Protein AF-A0A1Q6Y540-F1 (afdb_monomer)

Structure (mmCIF, N/CA/C/O backbone):
data_AF-A0A1Q6Y540-F1
#
_entry.id   AF-A0A1Q6Y540-F1
#
loop_
_atom_site.group_PDB
_atom_site.id
_atom_site.type_symbol
_atom_site.label_atom_id
_atom_site.label_alt_id
_atom_site.label_comp_id
_atom_site.label_asym_id
_atom_site.label_entity_id
_atom_site.label_seq_id
_atom_site.pdbx_PDB_ins_code
_atom_site.Cartn_x
_atom_site.Cartn_y
_atom_site.Cartn_z
_atom_site.occupancy
_atom_site.B_iso_or_equiv
_atom_site.auth_seq_id
_atom_site.auth_comp_id
_atom_site.auth_asym_id
_atom_site.auth_atom_id
_atom_site.pdbx_PDB_model_num
ATOM 1 N N . ILE A 1 1 ? 5.753 -4.913 2.833 1.00 78.25 1 ILE A N 1
ATOM 2 C CA . ILE A 1 1 ? 6.523 -3.834 2.166 1.00 78.25 1 ILE A CA 1
ATOM 3 C C . ILE A 1 1 ? 7.780 -3.616 3.001 1.00 78.25 1 ILE A C 1
ATOM 5 O O . ILE A 1 1 ? 7.656 -3.623 4.219 1.00 78.25 1 ILE A O 1
ATOM 9 N N . HIS A 1 2 ? 8.971 -3.567 2.398 1.00 82.38 2 HIS A N 1
ATOM 10 C CA . HIS A 1 2 ? 10.189 -3.214 3.145 1.00 82.38 2 HIS A CA 1
ATOM 11 C C . HIS A 1 2 ? 10.206 -1.699 3.393 1.00 82.38 2 HIS A C 1
ATOM 13 O O . HIS A 1 2 ? 9.461 -0.976 2.735 1.00 82.38 2 HIS A O 1
ATOM 19 N N . TYR A 1 3 ? 11.020 -1.208 4.329 1.00 87.25 3 TYR A N 1
ATOM 20 C CA . TYR A 1 3 ? 11.033 0.224 4.638 1.00 87.25 3 TYR A CA 1
ATOM 21 C C . TYR A 1 3 ? 11.360 1.061 3.378 1.00 87.25 3 TYR A C 1
ATOM 23 O O . TYR A 1 3 ? 12.422 0.861 2.783 1.00 87.25 3 TYR A O 1
ATOM 31 N N . PRO A 1 4 ? 10.471 1.974 2.944 1.00 90.62 4 PRO A N 1
ATOM 32 C CA . PRO A 1 4 ? 10.517 2.542 1.604 1.00 90.62 4 PRO A CA 1
ATOM 33 C C . PRO A 1 4 ? 11.424 3.772 1.534 1.00 90.62 4 PRO A C 1
ATOM 35 O O . PRO A 1 4 ? 11.014 4.900 1.822 1.00 90.62 4 PRO A O 1
ATOM 38 N N . THR A 1 5 ? 12.670 3.559 1.114 1.00 93.69 5 THR A N 1
ATOM 39 C CA . THR A 1 5 ? 13.594 4.643 0.762 1.00 93.69 5 THR A CA 1
ATOM 40 C C . THR A 1 5 ? 13.461 5.007 -0.714 1.00 93.69 5 THR A C 1
ATOM 42 O O . THR A 1 5 ? 13.197 4.153 -1.561 1.00 93.69 5 THR A O 1
ATOM 45 N N . ASP A 1 6 ? 13.684 6.279 -1.049 1.00 95.00 6 ASP A N 1
ATOM 46 C CA . ASP A 1 6 ? 13.641 6.743 -2.439 1.00 95.00 6 ASP A CA 1
ATOM 47 C C . ASP A 1 6 ? 14.677 6.005 -3.314 1.00 95.00 6 ASP A C 1
ATOM 49 O O . ASP A 1 6 ? 14.364 5.570 -4.422 1.00 95.00 6 ASP A O 1
ATOM 53 N N . SER A 1 7 ? 15.890 5.766 -2.798 1.00 96.94 7 SER A N 1
ATOM 54 C CA . SER A 1 7 ? 16.905 4.957 -3.486 1.00 96.94 7 SER A CA 1
ATOM 55 C C . SER A 1 7 ? 16.478 3.496 -3.678 1.00 96.94 7 SER A C 1
ATOM 57 O O . SER A 1 7 ? 16.680 2.947 -4.764 1.00 96.94 7 SER A O 1
ATOM 59 N N . GLY A 1 8 ? 15.843 2.881 -2.675 1.00 97.12 8 GLY A N 1
ATOM 60 C CA . GLY A 1 8 ? 15.299 1.524 -2.758 1.00 97.12 8 GLY A CA 1
ATOM 61 C C . GLY A 1 8 ? 14.220 1.402 -3.833 1.00 97.12 8 GLY A C 1
ATOM 62 O O . GLY A 1 8 ? 14.320 0.547 -4.711 1.00 97.12 8 GLY A O 1
ATOM 63 N N . LEU A 1 9 ? 13.255 2.326 -3.850 1.00 97.50 9 LEU A N 1
ATOM 64 C CA . LEU A 1 9 ? 12.184 2.363 -4.852 1.00 97.50 9 LEU A CA 1
ATOM 65 C C . LEU A 1 9 ? 12.719 2.571 -6.280 1.00 97.50 9 LEU A C 1
ATOM 67 O O . LEU A 1 9 ? 12.235 1.935 -7.219 1.00 97.50 9 LEU A O 1
ATOM 71 N N . LEU A 1 10 ? 13.738 3.422 -6.463 1.00 98.31 10 LEU A N 1
ATOM 72 C CA . LEU A 1 10 ? 14.420 3.592 -7.754 1.00 98.31 10 LEU A CA 1
ATOM 73 C C . LEU A 1 10 ? 15.124 2.300 -8.196 1.00 98.31 10 LEU A C 1
ATOM 75 O O . LEU A 1 10 ? 15.059 1.937 -9.374 1.00 98.31 10 LEU A O 1
ATOM 79 N N . GLY A 1 11 ? 15.781 1.609 -7.261 1.00 98.06 11 GLY A N 1
ATOM 80 C CA . GLY A 1 11 ? 16.436 0.324 -7.499 1.00 98.06 11 GLY A CA 1
ATOM 81 C C . GLY A 1 11 ? 15.450 -0.773 -7.897 1.00 98.06 11 GLY A C 1
ATOM 82 O O . GLY A 1 11 ? 15.661 -1.462 -8.897 1.00 98.06 11 GLY A O 1
ATOM 83 N N . ASP A 1 12 ? 14.343 -0.891 -7.169 1.00 97.81 12 ASP A N 1
ATOM 84 C CA . ASP A 1 12 ? 13.265 -1.834 -7.460 1.00 97.81 12 ASP A CA 1
ATOM 85 C C . ASP A 1 12 ? 12.622 -1.556 -8.818 1.00 97.81 12 ASP A C 1
ATOM 87 O O . ASP A 1 12 ? 12.434 -2.475 -9.620 1.00 97.81 12 ASP A O 1
ATOM 91 N N . GLY A 1 13 ? 12.355 -0.282 -9.114 1.00 97.94 13 GLY A N 1
ATOM 92 C CA . GLY A 1 13 ? 11.790 0.150 -10.387 1.00 97.94 13 GLY A CA 1
ATOM 93 C C . GLY A 1 13 ? 12.671 -0.243 -11.562 1.00 97.94 13 GLY A C 1
ATOM 94 O O . GLY A 1 13 ? 12.207 -0.848 -12.529 1.00 97.94 13 GLY A O 1
ATOM 95 N N . ALA A 1 14 ? 13.970 0.034 -11.457 1.00 98.44 14 ALA A N 1
ATOM 96 C CA . ALA A 1 14 ? 14.922 -0.360 -12.482 1.00 98.44 14 ALA A CA 1
ATOM 97 C C . ALA A 1 14 ? 15.060 -1.883 -12.617 1.00 98.44 14 ALA A C 1
ATOM 99 O O . ALA A 1 14 ? 15.184 -2.378 -13.742 1.00 98.44 14 ALA A O 1
ATOM 100 N N . ARG A 1 15 ? 15.006 -2.627 -11.502 1.00 98.44 15 ARG A N 1
ATOM 101 C CA . ARG A 1 15 ? 15.074 -4.095 -11.500 1.00 98.44 15 ARG A CA 1
ATOM 102 C C . ARG A 1 15 ? 13.913 -4.697 -12.276 1.00 98.44 15 ARG A C 1
ATOM 104 O O . ARG A 1 15 ? 14.145 -5.536 -13.143 1.00 98.44 15 ARG A O 1
ATOM 111 N N . VAL A 1 16 ? 12.688 -4.255 -11.992 1.00 98.19 16 VAL A N 1
ATOM 112 C CA . VAL A 1 16 ? 11.479 -4.765 -12.655 1.00 98.19 16 VAL A CA 1
ATOM 113 C C . VAL A 1 16 ? 11.510 -4.443 -14.143 1.00 98.19 16 VAL A C 1
ATOM 115 O O . VAL A 1 16 ? 11.401 -5.362 -14.948 1.00 98.19 16 VAL A O 1
ATOM 118 N N . LEU A 1 17 ? 11.766 -3.184 -14.518 1.00 98.62 17 LEU A N 1
ATOM 119 C CA . LEU A 1 17 ? 11.854 -2.792 -15.929 1.00 98.62 17 LEU A CA 1
ATOM 120 C C . LEU A 1 17 ? 12.931 -3.592 -16.677 1.00 98.62 17 LEU A C 1
ATOM 122 O O . LEU A 1 17 ? 12.684 -4.087 -17.774 1.00 98.62 17 LEU A O 1
ATOM 126 N N . THR A 1 18 ? 14.114 -3.767 -16.079 1.00 98.50 18 THR A N 1
ATOM 127 C CA . THR A 1 18 ? 15.201 -4.546 -16.693 1.00 98.50 18 THR A CA 1
ATOM 128 C C . THR A 1 18 ? 14.818 -6.015 -16.847 1.00 98.50 18 THR A C 1
ATOM 130 O O . THR A 1 18 ? 15.078 -6.593 -17.898 1.00 98.50 18 THR A O 1
ATOM 133 N N . ARG A 1 19 ? 14.183 -6.627 -15.837 1.00 98.38 19 ARG A N 1
ATOM 134 C CA . ARG A 1 19 ? 13.739 -8.027 -15.902 1.00 98.38 19 ARG A CA 1
ATOM 135 C C . ARG A 1 19 ? 12.682 -8.232 -16.984 1.00 98.38 19 ARG A C 1
ATOM 137 O O . ARG A 1 19 ? 12.785 -9.188 -17.741 1.00 98.38 19 ARG A O 1
ATOM 144 N N . THR A 1 20 ? 11.706 -7.333 -17.087 1.00 98.31 20 THR A N 1
ATOM 145 C CA . THR A 1 20 ? 10.679 -7.392 -18.135 1.00 98.31 20 THR A CA 1
ATOM 146 C C . THR A 1 20 ? 11.308 -7.251 -19.522 1.00 98.31 20 THR A C 1
ATOM 148 O O . THR A 1 20 ? 11.022 -8.054 -20.402 1.00 98.31 20 THR A O 1
ATOM 151 N N . MET A 1 21 ? 12.246 -6.314 -19.713 1.00 98.12 21 MET A N 1
ATOM 152 C CA . MET A 1 21 ? 12.968 -6.183 -20.987 1.00 98.12 21 MET A CA 1
ATOM 153 C C . MET A 1 21 ? 13.848 -7.398 -21.324 1.00 98.12 21 MET A C 1
ATOM 155 O O . MET A 1 21 ? 13.988 -7.719 -22.503 1.00 98.12 21 MET A O 1
ATOM 159 N N . LYS A 1 22 ? 14.431 -8.087 -20.329 1.00 97.88 22 LYS A N 1
ATOM 160 C CA . LYS A 1 22 ? 15.157 -9.354 -20.551 1.00 97.88 22 LYS A CA 1
ATOM 161 C C . LYS A 1 22 ? 14.237 -10.421 -21.135 1.00 97.88 22 LYS A C 1
ATOM 163 O O . LYS A 1 22 ? 14.526 -10.904 -22.220 1.00 97.88 22 LYS A O 1
ATOM 168 N N . LYS A 1 23 ? 13.088 -10.658 -20.494 1.00 97.44 23 LYS A N 1
ATOM 169 C CA . LYS A 1 23 ? 12.071 -11.602 -20.983 1.00 97.44 23 LYS A CA 1
ATOM 170 C C . LYS A 1 23 ? 11.592 -11.261 -22.395 1.00 97.44 23 LYS A C 1
ATOM 172 O O . LYS A 1 23 ? 11.480 -12.130 -23.244 1.00 97.44 23 LYS A O 1
ATOM 177 N N . ILE A 1 24 ? 11.372 -9.974 -22.679 1.00 96.62 24 ILE A N 1
ATOM 178 C CA . ILE A 1 24 ? 11.026 -9.518 -24.035 1.00 96.62 24 ILE A CA 1
ATOM 179 C C . ILE A 1 24 ? 12.145 -9.858 -25.032 1.00 96.62 24 ILE A C 1
ATOM 181 O O . ILE A 1 24 ? 11.864 -10.277 -26.149 1.00 96.62 24 ILE A O 1
ATOM 185 N N . THR A 1 25 ? 13.411 -9.664 -24.657 1.00 95.81 25 THR A N 1
ATOM 186 C CA . THR A 1 25 ? 14.557 -9.970 -25.532 1.00 95.81 25 THR A CA 1
ATOM 187 C C . THR A 1 25 ? 14.689 -11.475 -25.775 1.00 95.81 25 THR A C 1
ATOM 189 O O . THR A 1 25 ? 14.991 -11.873 -26.890 1.00 95.81 25 THR A O 1
ATOM 192 N N . GLU A 1 26 ? 14.432 -12.302 -24.761 1.00 94.94 26 GLU A N 1
ATOM 193 C CA . GLU A 1 26 ? 14.413 -13.767 -24.884 1.00 94.94 26 GLU A CA 1
ATOM 194 C C . GLU A 1 26 ? 13.332 -14.228 -25.876 1.00 94.94 26 GLU A C 1
ATOM 196 O O . GLU A 1 26 ? 13.611 -15.056 -26.733 1.00 94.94 26 GLU A O 1
ATOM 201 N N . LEU A 1 27 ? 12.140 -13.621 -25.836 1.00 93.75 27 LEU A N 1
ATOM 202 C CA . LEU A 1 27 ? 11.025 -13.968 -26.729 1.00 93.75 27 LEU A CA 1
ATOM 203 C C . LEU A 1 27 ? 11.163 -13.423 -28.159 1.00 93.75 27 LEU A C 1
ATOM 205 O O . LEU A 1 27 ? 10.695 -14.041 -29.107 1.00 93.75 27 LEU A O 1
ATOM 209 N N . THR A 1 28 ? 11.751 -12.236 -28.325 1.00 93.81 28 THR A N 1
ATOM 210 C CA . THR A 1 28 ? 11.770 -11.511 -29.617 1.00 93.81 28 THR A CA 1
ATOM 211 C C . THR A 1 28 ? 13.133 -11.530 -30.307 1.00 93.81 28 THR A C 1
ATOM 213 O O . THR A 1 28 ? 13.307 -10.951 -31.380 1.00 93.81 28 THR A O 1
ATOM 216 N N . GLY A 1 29 ? 14.129 -12.168 -29.690 1.00 89.38 29 GLY A N 1
ATOM 217 C CA . GLY A 1 29 ? 15.508 -12.161 -30.157 1.00 89.38 29 GLY A CA 1
ATOM 218 C C . GLY A 1 29 ? 16.148 -10.766 -30.126 1.00 89.38 29 GLY A C 1
ATOM 219 O O . GLY A 1 29 ? 15.807 -9.888 -29.327 1.00 89.38 29 GLY A O 1
ATOM 220 N N . ARG A 1 30 ? 17.129 -10.550 -31.010 1.00 86.06 30 ARG A N 1
ATOM 221 C CA . ARG A 1 30 ? 17.936 -9.315 -31.064 1.00 86.06 30 ARG A CA 1
ATOM 222 C C . ARG A 1 30 ? 17.296 -8.177 -31.878 1.00 86.06 30 ARG A C 1
ATOM 224 O O . ARG A 1 30 ? 17.978 -7.197 -32.155 1.00 86.06 30 ARG A O 1
ATOM 231 N N . ALA A 1 31 ? 16.013 -8.272 -32.232 1.00 87.62 31 ALA A N 1
ATOM 232 C CA . ALA A 1 31 ? 15.320 -7.256 -33.026 1.00 87.62 31 ALA A CA 1
ATOM 233 C C . ALA A 1 31 ? 15.191 -5.909 -32.284 1.00 87.62 31 ALA A C 1
ATOM 235 O O . ALA A 1 31 ? 14.876 -5.877 -31.090 1.00 87.62 31 ALA A O 1
ATOM 236 N N . GLY A 1 32 ? 15.389 -4.790 -32.987 1.00 92.12 32 GLY A N 1
ATOM 237 C CA . GLY A 1 32 ? 15.237 -3.435 -32.441 1.00 92.12 32 GLY A CA 1
ATOM 238 C C . GLY A 1 32 ? 16.289 -3.048 -31.392 1.00 92.12 32 GLY A C 1
ATOM 239 O O . GLY A 1 32 ? 17.455 -3.435 -31.465 1.00 92.12 32 GLY A O 1
ATOM 240 N N . THR A 1 33 ? 15.891 -2.260 -30.389 1.00 94.00 33 THR A N 1
ATOM 241 C CA . THR A 1 33 ? 16.798 -1.763 -29.347 1.00 94.00 33 THR A CA 1
ATOM 242 C C . THR A 1 33 ? 17.447 -2.921 -28.576 1.00 94.00 33 THR A C 1
ATOM 244 O O . THR A 1 33 ? 16.773 -3.701 -27.895 1.00 94.00 33 THR A O 1
ATOM 247 N N . LYS A 1 34 ? 18.788 -2.964 -28.564 1.00 94.94 34 LYS A N 1
ATOM 248 C CA . LYS A 1 34 ? 19.566 -3.877 -27.710 1.00 94.94 34 LYS A CA 1
ATOM 249 C C . LYS A 1 34 ? 19.402 -3.522 -26.230 1.00 94.94 34 LYS A C 1
ATOM 251 O O . LYS A 1 34 ? 19.547 -2.360 -25.832 1.00 94.94 34 LYS A O 1
ATOM 256 N N . LEU A 1 35 ? 19.145 -4.525 -25.389 1.00 96.00 35 LEU A N 1
ATOM 257 C CA . LEU A 1 35 ? 19.085 -4.350 -23.938 1.00 96.00 35 LEU A CA 1
ATOM 258 C C . LEU A 1 35 ? 20.467 -3.980 -23.380 1.00 96.00 35 LEU A C 1
ATOM 260 O O . LEU A 1 35 ? 21.453 -4.678 -23.603 1.00 96.00 35 LEU A O 1
ATOM 264 N N . ARG A 1 36 ? 20.530 -2.910 -22.580 1.00 96.56 36 ARG A N 1
ATOM 265 C CA . ARG A 1 36 ? 21.735 -2.512 -21.845 1.00 96.56 36 ARG A CA 1
ATOM 266 C C . ARG A 1 36 ? 21.439 -2.589 -20.358 1.00 96.56 36 ARG A C 1
ATOM 268 O O . ARG A 1 36 ? 20.832 -1.686 -19.789 1.00 96.56 36 ARG A O 1
ATOM 275 N N . ASN A 1 37 ? 21.888 -3.668 -19.728 1.00 96.69 37 ASN A N 1
ATOM 276 C CA . ASN A 1 37 ? 21.676 -3.889 -18.304 1.00 96.69 37 ASN A CA 1
ATOM 277 C C . ASN A 1 37 ? 22.513 -2.905 -17.466 1.00 96.69 37 ASN A C 1
ATOM 279 O O . ASN A 1 37 ? 23.736 -2.864 -17.574 1.00 96.69 37 ASN A O 1
ATOM 283 N N . ARG A 1 38 ? 21.848 -2.107 -16.622 1.00 97.75 38 ARG A N 1
ATOM 284 C CA . ARG A 1 38 ? 22.479 -1.109 -15.736 1.00 97.75 38 ARG A CA 1
ATOM 285 C C . ARG A 1 38 ? 22.367 -1.468 -14.253 1.00 97.75 38 ARG A C 1
ATOM 287 O O . ARG A 1 38 ? 22.692 -0.642 -13.402 1.00 97.75 38 ARG A O 1
ATOM 294 N N . MET A 1 39 ? 21.923 -2.684 -13.929 1.00 98.12 39 MET A N 1
ATOM 295 C CA . MET A 1 39 ? 21.635 -3.086 -12.550 1.00 98.12 39 MET A CA 1
ATOM 296 C C . MET A 1 39 ? 22.867 -3.104 -11.651 1.00 98.12 39 MET A C 1
ATOM 298 O O . MET A 1 39 ? 22.737 -2.757 -10.483 1.00 98.12 39 MET A O 1
ATOM 302 N N . ARG A 1 40 ? 24.059 -3.413 -12.182 1.00 97.69 40 ARG A N 1
ATOM 303 C CA . ARG A 1 40 ? 25.314 -3.326 -11.415 1.00 97.69 40 ARG A CA 1
ATOM 304 C C . ARG A 1 40 ? 25.558 -1.898 -10.917 1.00 97.69 40 ARG A C 1
ATOM 306 O O . ARG A 1 40 ? 25.740 -1.681 -9.725 1.00 97.69 40 ARG A O 1
ATOM 313 N N . THR A 1 41 ? 25.481 -0.914 -11.816 1.00 97.88 41 THR A N 1
ATOM 314 C CA . THR A 1 41 ? 25.635 0.507 -11.468 1.00 97.88 41 THR A CA 1
ATOM 315 C C . THR A 1 41 ? 24.546 0.970 -10.506 1.00 97.88 41 THR A C 1
ATOM 317 O O . THR A 1 41 ? 24.842 1.659 -9.536 1.00 97.88 41 THR A O 1
ATOM 320 N N . ILE A 1 42 ? 23.290 0.587 -10.747 1.00 98.19 42 ILE A N 1
ATOM 321 C CA . ILE A 1 42 ? 22.166 0.967 -9.883 1.00 98.19 42 ILE A CA 1
ATOM 322 C C . ILE A 1 42 ? 22.335 0.381 -8.482 1.00 98.19 42 ILE A C 1
ATOM 324 O O . ILE A 1 42 ? 22.241 1.126 -7.513 1.00 98.19 42 ILE A O 1
ATOM 328 N N . GLY A 1 43 ? 22.649 -0.911 -8.370 1.00 97.50 43 GLY A N 1
ATOM 329 C CA . GLY A 1 43 ? 22.900 -1.576 -7.093 1.00 97.50 43 GLY A CA 1
ATOM 330 C C . GLY A 1 43 ? 24.025 -0.902 -6.311 1.00 97.50 43 GLY A C 1
ATOM 331 O O . GLY A 1 43 ? 23.842 -0.589 -5.138 1.00 97.50 43 GLY A O 1
ATOM 332 N N . HIS A 1 44 ? 25.136 -0.576 -6.981 1.00 97.75 44 HIS A N 1
ATOM 333 C CA . HIS A 1 44 ? 26.229 0.180 -6.369 1.00 97.75 44 HIS A CA 1
ATOM 334 C C . HIS A 1 44 ? 25.756 1.530 -5.813 1.00 97.75 44 HIS A C 1
ATOM 336 O O . HIS A 1 44 ? 26.019 1.836 -4.655 1.00 97.75 44 HIS A O 1
ATOM 342 N N . ARG A 1 45 ? 25.021 2.333 -6.599 1.00 97.69 45 ARG A N 1
ATOM 343 C CA . ARG A 1 45 ? 24.531 3.649 -6.142 1.00 97.69 45 ARG A CA 1
ATOM 344 C C . ARG A 1 45 ? 23.511 3.543 -5.009 1.00 97.69 45 ARG A C 1
ATOM 346 O O . ARG A 1 45 ? 23.532 4.368 -4.106 1.00 97.69 45 ARG A O 1
ATOM 353 N N . VAL A 1 46 ? 22.636 2.536 -5.025 1.00 97.38 46 VAL A N 1
ATOM 354 C CA . VAL A 1 46 ? 21.686 2.296 -3.927 1.00 97.38 46 VAL A CA 1
ATOM 355 C C . VAL A 1 46 ? 22.429 1.956 -2.633 1.00 97.38 46 VAL A C 1
ATOM 357 O O . VAL A 1 46 ? 22.110 2.522 -1.589 1.00 97.38 46 VAL A O 1
ATOM 360 N N . MET A 1 47 ? 23.443 1.087 -2.702 1.00 96.12 47 MET A N 1
ATOM 361 C CA . MET A 1 47 ? 24.269 0.727 -1.544 1.00 96.12 47 MET A CA 1
ATOM 362 C C . MET A 1 47 ? 25.103 1.903 -1.029 1.00 96.12 47 MET A C 1
ATOM 364 O O . MET A 1 47 ? 25.156 2.122 0.177 1.00 96.12 47 MET A O 1
ATOM 368 N N . GLU A 1 48 ? 25.711 2.679 -1.927 1.00 95.50 48 GLU A N 1
ATOM 369 C CA . GLU A 1 48 ? 26.449 3.904 -1.600 1.00 95.50 48 GLU A CA 1
ATOM 370 C C . GLU A 1 48 ? 25.561 4.880 -0.817 1.00 95.50 48 GLU A C 1
ATOM 372 O O . GLU A 1 48 ? 25.902 5.248 0.303 1.00 95.50 48 GLU A O 1
ATOM 377 N N . ILE A 1 49 ? 24.368 5.197 -1.335 1.00 95.94 49 ILE A N 1
ATOM 378 C CA . ILE A 1 49 ? 23.397 6.073 -0.661 1.00 95.94 49 ILE A CA 1
ATOM 379 C C . ILE A 1 49 ? 22.995 5.514 0.709 1.00 95.94 49 ILE A C 1
ATOM 381 O O . ILE A 1 49 ? 22.920 6.266 1.679 1.00 95.94 49 ILE A O 1
ATOM 385 N N . ALA A 1 50 ? 22.748 4.204 0.810 1.00 93.56 50 ALA A N 1
ATOM 386 C CA . ALA A 1 50 ? 22.384 3.573 2.075 1.00 93.56 50 ALA A CA 1
ATOM 387 C C . ALA A 1 50 ? 23.504 3.694 3.122 1.00 93.56 50 ALA A C 1
ATOM 389 O O . ALA A 1 50 ? 23.221 4.019 4.274 1.00 93.56 50 ALA A O 1
ATOM 390 N N . ARG A 1 51 ? 24.769 3.491 2.732 1.00 92.56 51 ARG A N 1
ATOM 391 C CA . ARG A 1 51 ? 25.926 3.670 3.624 1.00 92.56 51 ARG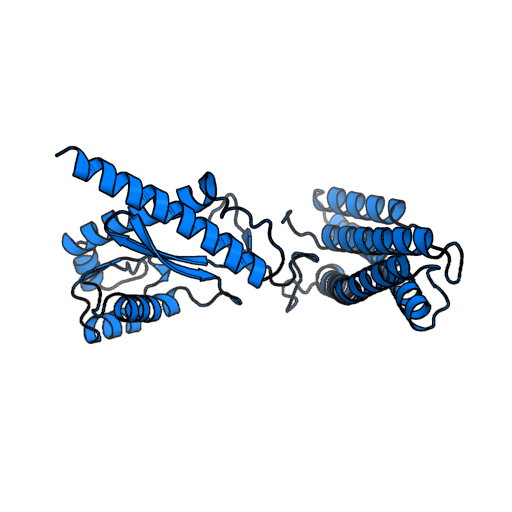 A CA 1
ATOM 392 C C . ARG A 1 51 ? 26.079 5.129 4.042 1.00 92.56 51 ARG A C 1
ATOM 394 O O . ARG A 1 51 ? 26.130 5.402 5.235 1.00 92.56 51 ARG A O 1
ATOM 401 N N . THR A 1 52 ? 26.054 6.058 3.086 1.00 92.19 52 THR A N 1
ATOM 402 C CA . THR A 1 52 ? 26.168 7.498 3.362 1.00 92.19 52 THR A CA 1
ATOM 403 C C . THR A 1 52 ? 25.052 7.996 4.281 1.00 92.19 52 THR A C 1
ATOM 405 O O . THR A 1 52 ? 25.313 8.809 5.156 1.00 92.19 52 THR A O 1
ATOM 408 N N . SER A 1 53 ? 23.828 7.470 4.153 1.00 89.19 53 SER A N 1
ATOM 409 C CA . SER A 1 53 ? 22.701 7.866 5.013 1.00 89.19 53 SER A CA 1
ATOM 410 C C . SER A 1 53 ? 22.865 7.491 6.491 1.00 89.19 53 SER A C 1
ATOM 412 O O . SER A 1 53 ? 22.150 8.028 7.329 1.00 89.19 53 SER A O 1
ATOM 414 N N . ARG A 1 54 ? 23.791 6.576 6.814 1.00 89.31 54 ARG A N 1
ATOM 415 C CA . ARG A 1 54 ? 24.117 6.179 8.194 1.00 89.31 54 ARG A CA 1
ATOM 416 C C . ARG A 1 54 ? 25.274 6.987 8.786 1.00 89.31 54 ARG A C 1
ATOM 418 O O . ARG A 1 54 ? 25.520 6.892 9.984 1.00 89.31 54 ARG A O 1
ATOM 425 N N . SER A 1 55 ? 26.000 7.745 7.966 1.00 87.62 55 SER A N 1
ATOM 426 C CA . SER A 1 55 ? 27.125 8.573 8.404 1.00 87.62 55 SER A CA 1
ATOM 427 C C . SER A 1 55 ? 26.642 9.881 9.042 1.00 87.62 55 SER A C 1
ATOM 429 O O . SER A 1 55 ? 25.551 10.364 8.741 1.00 87.62 55 SER A O 1
ATOM 431 N N . LYS A 1 56 ? 27.476 10.481 9.899 1.00 81.06 56 LYS A N 1
ATOM 432 C CA . LYS A 1 56 ? 27.233 11.792 10.525 1.00 81.06 56 LYS A CA 1
ATOM 433 C C . LYS A 1 56 ? 28.187 12.844 9.948 1.00 81.06 56 LYS A C 1
ATOM 435 O O . LYS A 1 56 ? 29.294 12.506 9.540 1.00 81.06 56 LYS A O 1
ATOM 440 N N . GLY A 1 57 ? 27.755 14.105 9.920 1.00 79.75 57 GLY A N 1
ATOM 441 C CA . GLY A 1 57 ? 28.594 15.254 9.562 1.00 79.75 57 GLY A CA 1
ATOM 442 C C . GLY A 1 57 ? 28.018 16.153 8.457 1.00 79.75 57 GLY A C 1
ATOM 443 O O . GLY A 1 57 ? 27.150 15.726 7.690 1.00 79.75 57 GLY A O 1
ATOM 444 N N . PRO A 1 58 ? 28.517 17.395 8.338 1.00 72.94 58 PRO A N 1
ATOM 445 C CA . PRO A 1 58 ? 27.972 18.405 7.425 1.00 72.94 58 PRO A CA 1
ATOM 446 C C . PRO A 1 58 ? 28.114 18.022 5.940 1.00 72.94 58 PRO A C 1
ATOM 448 O O . PRO A 1 58 ? 27.232 18.308 5.133 1.00 72.94 58 PRO A O 1
ATOM 451 N N . GLN A 1 59 ? 29.164 17.276 5.573 1.00 84.12 59 GLN A N 1
ATOM 452 C CA . GL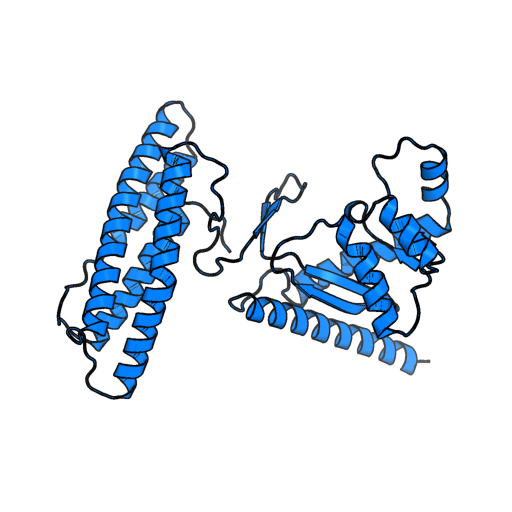N A 1 59 ? 29.402 16.834 4.189 1.00 84.12 59 GLN A CA 1
ATOM 453 C C . GLN A 1 59 ? 28.458 15.711 3.711 1.00 84.12 59 GLN A C 1
ATOM 455 O O . GLN A 1 59 ? 28.392 15.420 2.514 1.00 84.12 59 GLN A O 1
ATOM 460 N N . VAL A 1 60 ? 27.724 15.056 4.620 1.00 89.19 60 VAL A N 1
ATOM 461 C CA . VAL A 1 60 ? 26.854 13.909 4.296 1.00 89.19 60 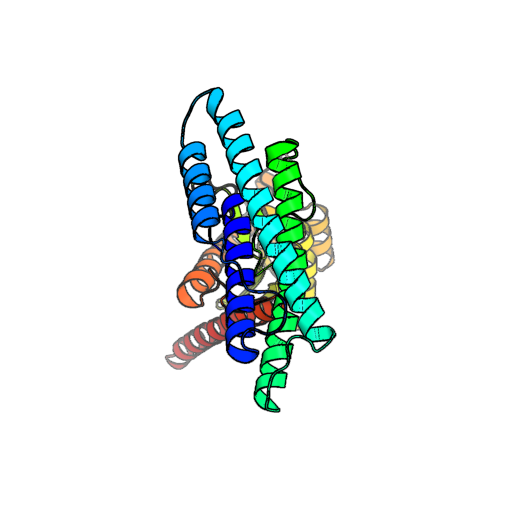VAL A CA 1
ATOM 462 C C . VAL A 1 60 ? 25.734 14.316 3.342 1.00 89.19 60 VAL A C 1
ATOM 464 O O . VAL A 1 60 ? 25.445 13.590 2.390 1.00 89.19 60 VAL A O 1
ATOM 467 N N . GLN A 1 61 ? 25.139 15.491 3.553 1.00 87.00 61 GLN A N 1
ATOM 468 C CA . GLN A 1 61 ? 24.030 15.977 2.731 1.00 87.00 61 GLN A CA 1
ATOM 469 C C . GLN A 1 61 ? 24.439 16.167 1.269 1.00 87.00 61 GLN A C 1
ATOM 471 O O . GLN A 1 61 ? 23.728 15.717 0.367 1.00 87.00 61 GLN A O 1
ATOM 476 N N . GLU A 1 62 ? 25.609 16.755 1.009 1.00 90.94 62 GLU A N 1
ATOM 477 C CA . GLU A 1 62 ? 26.063 16.952 -0.369 1.00 90.94 62 GLU A CA 1
ATOM 478 C C . GLU A 1 62 ? 26.442 15.623 -1.035 1.00 90.94 62 GLU A C 1
ATOM 480 O O . GLU A 1 62 ? 26.046 15.365 -2.174 1.00 90.94 62 GLU A O 1
ATOM 485 N N . ARG A 1 63 ? 27.099 14.707 -0.308 1.00 92.50 63 ARG A N 1
ATOM 486 C CA . ARG A 1 63 ? 27.379 13.350 -0.815 1.00 92.50 63 ARG A CA 1
ATOM 487 C C . ARG A 1 63 ? 26.094 12.589 -1.154 1.00 92.50 63 ARG A C 1
ATOM 489 O O . ARG A 1 63 ? 26.027 11.940 -2.200 1.00 92.50 63 ARG A O 1
ATOM 496 N N . LEU A 1 64 ? 25.045 12.710 -0.333 1.00 93.06 64 LEU A N 1
ATOM 497 C CA . LEU A 1 64 ? 23.727 12.142 -0.632 1.00 93.06 64 LEU A CA 1
ATOM 498 C C . LEU A 1 64 ? 23.141 12.747 -1.909 1.00 93.06 64 LEU A C 1
ATOM 500 O O . LEU A 1 64 ? 22.757 11.996 -2.810 1.00 93.06 64 LEU A O 1
ATOM 504 N N . LYS A 1 65 ? 23.116 14.080 -2.034 1.00 94.25 65 LYS A N 1
ATOM 505 C CA . LYS A 1 65 ? 22.623 14.759 -3.244 1.00 94.25 65 LYS A CA 1
ATOM 506 C C . LYS A 1 65 ? 23.366 14.277 -4.490 1.00 94.25 65 LYS A C 1
ATOM 508 O O . LYS A 1 65 ? 22.729 13.928 -5.486 1.00 94.25 65 LYS A O 1
ATOM 513 N N . GLN A 1 66 ? 24.693 14.166 -4.438 1.00 95.50 66 GLN A N 1
ATOM 514 C CA . GLN A 1 66 ? 25.502 13.628 -5.536 1.00 95.50 66 GLN A CA 1
ATOM 515 C C . GLN A 1 66 ? 25.162 12.165 -5.866 1.00 95.50 66 GLN A C 1
ATOM 517 O O . GLN A 1 66 ? 24.973 11.829 -7.041 1.00 95.50 66 GLN A O 1
ATOM 522 N N . GLY A 1 67 ? 25.027 11.302 -4.855 1.00 96.81 67 GLY A N 1
ATOM 523 C CA . GLY A 1 67 ? 24.607 9.909 -5.028 1.00 96.81 67 GLY A CA 1
ATOM 524 C C . GLY A 1 67 ? 23.244 9.800 -5.719 1.00 96.81 67 GLY A C 1
ATOM 525 O O . GLY A 1 67 ? 23.091 9.066 -6.702 1.00 96.81 67 GLY A O 1
ATOM 526 N N . TYR A 1 68 ? 22.273 10.607 -5.285 1.00 97.56 68 TYR A N 1
ATOM 527 C CA . TYR A 1 68 ? 20.949 10.673 -5.902 1.00 97.56 68 TYR A CA 1
ATOM 528 C C . TYR A 1 68 ? 20.985 11.221 -7.332 1.00 97.56 68 TYR A C 1
ATOM 530 O O . TYR A 1 68 ? 20.322 10.649 -8.197 1.00 97.56 68 TYR A O 1
ATOM 538 N N . ARG A 1 69 ? 21.786 12.252 -7.642 1.00 98.12 69 ARG A N 1
ATOM 539 C CA . ARG A 1 69 ? 21.967 12.739 -9.028 1.00 98.12 69 ARG A CA 1
ATOM 540 C C . ARG A 1 69 ? 22.441 11.605 -9.952 1.00 98.12 69 ARG A C 1
ATOM 542 O O . ARG A 1 69 ? 21.853 11.390 -11.015 1.00 98.12 69 ARG A O 1
ATOM 549 N N . LYS A 1 70 ? 23.444 10.824 -9.528 1.00 98.00 70 LYS A N 1
ATOM 550 C CA . LYS A 1 70 ? 23.982 9.676 -10.291 1.00 98.00 70 LYS A CA 1
ATOM 551 C C . LYS A 1 70 ? 22.948 8.553 -10.457 1.00 98.00 70 LYS A C 1
ATOM 553 O O . LYS A 1 70 ? 22.791 8.010 -11.560 1.00 98.00 70 LYS A O 1
ATOM 558 N N . LEU A 1 71 ? 22.223 8.217 -9.387 1.00 98.50 71 LEU A N 1
ATOM 559 C CA . LEU A 1 71 ? 21.173 7.198 -9.415 1.00 98.50 71 LEU A CA 1
ATOM 560 C C . LEU A 1 71 ? 20.024 7.609 -10.346 1.00 98.50 71 LEU A C 1
ATOM 562 O O . LEU A 1 71 ? 19.690 6.857 -11.258 1.00 98.50 71 LEU A O 1
ATOM 566 N N . LEU A 1 72 ? 19.488 8.824 -10.194 1.00 98.56 72 LEU A N 1
ATOM 567 C CA . LEU A 1 72 ? 18.404 9.357 -11.026 1.00 98.56 72 LEU A CA 1
ATOM 568 C C . LEU A 1 72 ? 18.768 9.345 -12.514 1.00 98.56 72 LEU A C 1
ATOM 570 O O . LEU A 1 72 ? 17.964 8.913 -13.340 1.00 98.56 72 LEU A O 1
ATOM 574 N N . THR A 1 73 ? 19.986 9.761 -12.867 1.00 98.44 73 THR A N 1
ATOM 575 C CA . THR A 1 73 ? 20.478 9.713 -14.253 1.00 98.44 73 THR A CA 1
ATOM 576 C C . THR A 1 73 ? 20.494 8.287 -14.801 1.00 98.44 73 THR A C 1
ATOM 578 O O . THR A 1 73 ? 20.042 8.043 -15.923 1.00 98.44 73 THR A O 1
ATOM 581 N N . THR A 1 74 ? 20.964 7.320 -14.015 1.00 98.31 74 THR A N 1
ATOM 582 C CA . THR A 1 74 ? 21.025 5.917 -14.446 1.00 98.31 74 THR A CA 1
ATOM 583 C C . THR A 1 74 ? 19.627 5.307 -14.576 1.00 98.31 74 THR A C 1
ATOM 585 O O . THR A 1 74 ? 19.338 4.651 -15.579 1.00 98.31 74 THR A O 1
ATOM 588 N N . THR A 1 75 ? 18.725 5.587 -13.632 1.00 98.50 75 THR A N 1
ATOM 589 C CA . THR A 1 75 ? 17.331 5.124 -13.676 1.00 98.50 75 THR A CA 1
ATOM 590 C C . THR A 1 75 ? 16.570 5.730 -14.857 1.00 98.50 75 THR A C 1
ATOM 592 O O . THR A 1 75 ? 15.850 5.010 -15.546 1.00 98.50 75 THR A O 1
ATOM 595 N N . ARG A 1 76 ? 16.786 7.013 -15.192 1.00 98.62 76 ARG A N 1
ATOM 596 C CA . ARG A 1 76 ? 16.217 7.638 -16.407 1.00 98.62 76 ARG A CA 1
ATOM 597 C C . ARG A 1 76 ? 16.643 6.913 -17.684 1.00 98.62 76 ARG A C 1
ATOM 599 O O . ARG A 1 76 ? 15.811 6.696 -18.560 1.00 98.62 76 ARG A O 1
ATOM 606 N N . LYS A 1 77 ? 17.907 6.480 -17.780 1.00 98.56 77 LYS A N 1
ATOM 607 C CA . LYS A 1 77 ? 18.389 5.685 -18.927 1.00 98.56 77 LYS A CA 1
ATOM 608 C C . LYS A 1 77 ? 17.647 4.346 -19.043 1.00 98.56 77 LYS A C 1
ATOM 610 O O . LYS A 1 77 ? 17.324 3.949 -20.160 1.00 98.56 77 LYS A O 1
ATOM 615 N N . VAL A 1 78 ? 17.343 3.682 -17.922 1.00 98.69 78 VAL A N 1
ATOM 616 C CA . VAL A 1 78 ? 16.531 2.446 -17.904 1.00 98.69 78 VAL A CA 1
ATOM 617 C C . VAL A 1 78 ? 15.090 2.726 -18.333 1.00 98.69 78 VAL A C 1
ATOM 619 O O . VAL A 1 78 ? 14.573 2.034 -19.204 1.00 98.69 78 VAL A O 1
ATOM 622 N N . VAL A 1 79 ? 14.461 3.777 -17.796 1.00 98.69 79 VAL A N 1
ATOM 623 C CA . VAL A 1 79 ? 13.099 4.196 -18.181 1.00 98.69 79 VAL A CA 1
ATOM 624 C C . VAL A 1 79 ? 13.011 4.493 -19.679 1.00 98.69 79 VAL A C 1
ATOM 626 O O . VAL A 1 79 ? 12.080 4.043 -20.341 1.00 98.69 79 VAL A O 1
ATOM 629 N N . ASN A 1 80 ? 13.984 5.214 -20.238 1.00 98.56 80 ASN A N 1
ATOM 630 C CA . ASN A 1 80 ? 14.005 5.536 -21.665 1.00 98.56 80 ASN A CA 1
ATOM 631 C C . ASN A 1 80 ? 14.176 4.286 -22.540 1.00 98.56 80 ASN A C 1
AT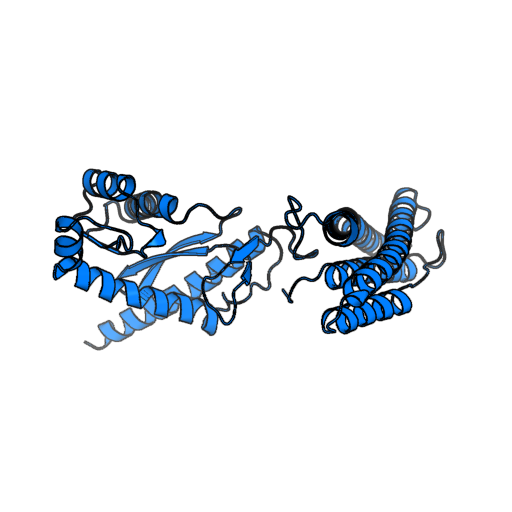OM 633 O O . ASN A 1 80 ? 13.541 4.189 -23.586 1.00 98.56 80 ASN A O 1
ATOM 637 N N . GLN A 1 81 ? 14.977 3.309 -22.106 1.00 98.31 81 GLN A N 1
ATOM 638 C CA . GLN A 1 81 ? 15.088 2.030 -22.808 1.00 98.31 81 GLN A CA 1
ATOM 639 C C . GLN A 1 81 ? 13.776 1.235 -22.749 1.00 98.31 81 GLN A C 1
ATOM 641 O O . GLN A 1 81 ? 13.312 0.769 -23.784 1.00 98.31 81 GLN A O 1
ATOM 646 N N . ALA A 1 82 ? 13.126 1.170 -21.585 1.00 98.38 82 ALA A N 1
ATOM 647 C CA . ALA A 1 82 ? 11.829 0.509 -21.429 1.00 98.38 82 ALA A CA 1
ATOM 648 C C . ALA A 1 82 ? 10.724 1.158 -22.281 1.00 98.38 82 ALA A C 1
ATOM 650 O O . ALA A 1 82 ? 9.911 0.454 -22.877 1.00 98.38 82 ALA A O 1
ATOM 651 N N . LYS A 1 83 ? 10.725 2.492 -22.419 1.00 98.44 83 LYS A N 1
ATOM 652 C CA . LYS A 1 83 ? 9.825 3.199 -23.347 1.00 98.44 83 LYS A CA 1
ATOM 653 C C . LYS A 1 83 ? 10.037 2.777 -24.802 1.00 98.44 83 LYS A C 1
ATOM 655 O O . LYS A 1 83 ? 9.049 2.602 -25.513 1.00 98.44 83 LYS A O 1
ATOM 660 N N . ARG A 1 84 ? 11.294 2.618 -25.238 1.00 98.12 84 ARG A N 1
ATOM 661 C CA . ARG A 1 84 ? 11.615 2.141 -26.593 1.00 98.12 84 ARG A CA 1
ATOM 662 C C . ARG A 1 84 ? 11.142 0.710 -26.807 1.00 98.12 84 ARG A C 1
ATOM 664 O O . ARG A 1 84 ? 10.421 0.483 -27.764 1.00 98.12 84 ARG A O 1
ATOM 671 N N . PHE A 1 85 ? 11.421 -0.197 -25.869 1.00 97.81 85 PHE A N 1
ATOM 672 C CA . PHE A 1 85 ? 10.925 -1.580 -25.922 1.00 97.81 85 PHE A CA 1
ATOM 673 C C . PHE A 1 85 ? 9.402 -1.630 -26.073 1.00 97.81 85 PHE A C 1
ATOM 675 O O . PHE A 1 85 ? 8.897 -2.311 -26.957 1.00 97.81 85 PHE A O 1
ATOM 682 N N . ARG A 1 86 ? 8.662 -0.857 -25.267 1.00 97.38 86 ARG A N 1
ATOM 683 C CA . ARG A 1 86 ? 7.201 -0.752 -25.392 1.00 97.38 86 ARG A CA 1
ATOM 684 C C . ARG A 1 86 ? 6.776 -0.268 -26.788 1.00 97.38 86 ARG A C 1
ATOM 686 O O . ARG A 1 86 ? 5.852 -0.835 -27.360 1.00 97.38 86 ARG A O 1
ATOM 693 N N . LYS A 1 87 ? 7.431 0.771 -27.328 1.00 97.31 87 LYS A N 1
ATOM 694 C CA . LYS A 1 87 ? 7.134 1.306 -28.671 1.00 97.31 87 LYS A CA 1
ATOM 695 C C . LYS A 1 87 ? 7.423 0.272 -29.763 1.00 97.31 87 LYS A C 1
ATOM 697 O O . LYS A 1 87 ? 6.609 0.114 -30.656 1.00 97.31 87 LYS A O 1
ATOM 702 N N . GLU A 1 88 ? 8.532 -0.451 -29.657 1.00 97.19 88 GLU A N 1
ATOM 703 C CA . GLU A 1 88 ? 8.950 -1.473 -30.622 1.00 97.19 88 GLU A CA 1
ATOM 704 C C . GLU A 1 88 ? 8.044 -2.706 -30.621 1.00 97.19 88 GLU A C 1
ATOM 706 O O . GLU A 1 88 ? 7.866 -3.316 -31.669 1.00 97.19 88 GLU A O 1
ATOM 711 N N . ILE A 1 89 ? 7.443 -3.068 -29.483 1.00 95.50 89 ILE A N 1
ATOM 712 C CA . ILE A 1 89 ? 6.384 -4.088 -29.458 1.00 95.50 89 ILE A CA 1
ATOM 713 C C . ILE A 1 89 ? 5.143 -3.557 -30.185 1.00 95.50 89 ILE A C 1
ATOM 715 O O . ILE A 1 89 ? 4.569 -4.256 -31.012 1.00 95.50 89 ILE A O 1
ATOM 719 N N . ALA A 1 90 ? 4.746 -2.308 -29.914 1.00 93.31 90 ALA A N 1
ATOM 720 C CA . ALA A 1 90 ? 3.562 -1.702 -30.523 1.00 93.31 90 ALA A CA 1
ATOM 721 C C . ALA A 1 90 ? 3.685 -1.517 -32.045 1.00 93.31 90 ALA A C 1
ATOM 723 O O . ALA A 1 90 ? 2.717 -1.743 -32.757 1.00 93.31 90 ALA A O 1
ATOM 724 N N . SER A 1 91 ? 4.865 -1.143 -32.545 1.00 94.44 91 SER A N 1
ATOM 725 C CA . SER A 1 91 ? 5.134 -0.998 -33.983 1.00 94.44 91 SER A CA 1
ATOM 726 C C . SER A 1 91 ? 5.494 -2.318 -34.670 1.00 94.44 91 SER A C 1
ATOM 728 O O . SER A 1 91 ? 5.794 -2.338 -35.860 1.00 94.44 91 SER A O 1
ATOM 730 N N . GLY A 1 92 ? 5.552 -3.423 -33.922 1.00 92.50 92 GLY A N 1
ATOM 731 C CA . GLY A 1 92 ? 5.954 -4.719 -34.449 1.00 92.50 92 GLY A CA 1
ATOM 732 C C . GLY A 1 92 ? 7.422 -4.789 -34.888 1.00 92.50 92 GLY A C 1
ATOM 733 O O . GLY A 1 92 ? 7.752 -5.580 -35.755 1.00 92.50 92 GLY A O 1
ATOM 734 N N . VAL A 1 93 ? 8.331 -4.003 -34.323 1.00 93.69 93 VAL A N 1
ATOM 735 C CA . VAL A 1 93 ? 9.775 -4.268 -34.490 1.00 93.69 93 VAL A CA 1
ATOM 736 C C . VAL A 1 93 ? 10.183 -5.469 -33.634 1.00 93.69 93 VAL A C 1
ATOM 738 O O . VAL A 1 93 ? 10.949 -6.324 -34.062 1.00 93.69 93 VAL A O 1
ATOM 741 N N . LYS A 1 94 ? 9.632 -5.562 -32.419 1.00 93.50 94 LYS A N 1
ATOM 742 C CA . LYS A 1 94 ? 9.785 -6.712 -31.525 1.00 93.50 94 LYS A CA 1
ATOM 743 C C . LYS A 1 94 ? 8.536 -7.583 -31.629 1.00 93.50 94 LYS A C 1
ATOM 745 O O . LYS A 1 94 ? 7.519 -7.257 -31.023 1.00 93.50 94 LYS A O 1
ATOM 750 N N . ARG A 1 95 ? 8.613 -8.666 -32.409 1.00 91.06 95 ARG A N 1
ATOM 751 C CA . ARG A 1 95 ? 7.519 -9.633 -32.619 1.00 91.06 95 ARG A CA 1
ATOM 752 C C . ARG A 1 95 ? 7.904 -11.006 -32.080 1.00 91.06 95 ARG A C 1
ATOM 754 O O . ARG A 1 95 ? 9.076 -11.372 -32.100 1.00 91.06 95 ARG A O 1
ATOM 761 N N . ALA A 1 96 ? 6.905 -11.739 -31.610 1.00 90.88 96 ALA A N 1
ATOM 762 C CA . ALA A 1 96 ? 7.019 -13.154 -31.283 1.00 90.88 96 ALA A CA 1
ATOM 763 C C . ALA A 1 96 ? 6.537 -14.017 -32.461 1.00 90.88 96 ALA A C 1
ATOM 765 O O . ALA A 1 96 ? 5.770 -13.531 -33.300 1.00 90.88 96 ALA A O 1
ATOM 766 N N . LYS A 1 97 ? 7.006 -15.269 -32.528 1.00 84.81 97 LYS A N 1
ATOM 767 C CA . LYS A 1 97 ? 6.782 -16.158 -33.678 1.00 84.81 97 LYS A CA 1
ATOM 768 C C . LYS A 1 97 ? 5.381 -16.776 -33.660 1.00 84.81 97 LYS A C 1
ATOM 770 O O . LYS A 1 97 ? 4.637 -16.618 -34.626 1.00 84.81 97 LYS A O 1
ATOM 775 N N . ASP A 1 98 ? 5.005 -17.404 -32.551 1.00 90.31 98 ASP A N 1
ATOM 776 C CA . ASP A 1 98 ? 3.736 -18.126 -32.392 1.00 90.31 98 ASP A CA 1
ATOM 777 C C . ASP A 1 98 ? 2.659 -17.316 -31.635 1.00 90.31 98 ASP A C 1
ATOM 779 O O . ASP A 1 98 ? 2.894 -16.197 -31.162 1.00 90.31 98 ASP A O 1
ATOM 783 N N . HIS A 1 99 ? 1.432 -17.849 -31.588 1.00 88.81 99 HIS A N 1
ATOM 784 C CA . HIS A 1 99 ? 0.285 -17.185 -30.959 1.00 88.81 99 HIS A CA 1
ATOM 785 C C . HIS A 1 99 ? 0.441 -17.056 -29.434 1.00 88.81 99 HIS A C 1
ATOM 787 O O . HIS A 1 99 ? 0.169 -15.993 -28.874 1.00 88.81 99 HIS A O 1
ATOM 793 N N . GLU A 1 100 ? 0.943 -18.090 -28.761 1.00 91.81 100 GLU A N 1
ATOM 794 C CA . GLU A 1 100 ? 1.121 -18.094 -27.306 1.00 91.81 100 GLU A CA 1
ATOM 795 C C . GLU A 1 100 ? 2.162 -17.063 -26.853 1.00 91.81 100 GLU A C 1
ATOM 797 O O . GLU A 1 100 ? 1.910 -16.241 -25.966 1.00 91.81 100 GLU A O 1
ATOM 802 N N . GLN A 1 101 ? 3.319 -17.013 -27.512 1.00 92.75 101 GLN A N 1
ATOM 803 C CA . GLN A 1 101 ? 4.364 -16.035 -27.234 1.00 92.75 101 GLN A CA 1
ATOM 804 C C . GLN A 1 101 ? 3.906 -14.608 -27.551 1.00 92.75 101 GLN A C 1
ATOM 806 O O . GLN A 1 101 ? 4.347 -13.671 -26.879 1.00 92.75 101 GLN A O 1
ATOM 811 N N . LYS A 1 102 ? 3.005 -14.407 -28.527 1.00 93.00 102 LYS A N 1
ATOM 812 C CA . LYS A 1 102 ? 2.371 -13.096 -28.759 1.00 93.00 102 LYS A CA 1
ATOM 813 C C . LYS A 1 102 ? 1.544 -12.667 -27.547 1.00 93.00 102 LYS A C 1
ATOM 815 O O . LYS A 1 102 ? 1.671 -11.514 -27.131 1.00 93.00 102 LYS A O 1
ATOM 820 N N . LEU A 1 103 ? 0.768 -13.567 -26.938 1.00 94.31 103 LEU A N 1
ATOM 821 C CA . LEU A 1 103 ? 0.015 -13.272 -25.711 1.00 94.31 103 LEU A CA 1
ATOM 822 C C . LEU A 1 103 ? 0.954 -12.927 -24.545 1.00 94.31 103 LEU A C 1
ATOM 824 O O . LEU A 1 103 ? 0.766 -11.906 -23.878 1.00 94.31 103 LEU A O 1
ATOM 828 N N . VAL A 1 104 ? 2.023 -13.707 -24.347 1.00 96.50 104 VAL A N 1
ATOM 829 C CA . VAL A 1 104 ? 3.040 -13.423 -23.316 1.00 96.50 104 VAL A CA 1
ATOM 830 C C . VAL A 1 104 ? 3.709 -12.067 -23.558 1.00 96.50 104 VAL A C 1
ATOM 832 O O . VAL A 1 104 ? 3.883 -11.279 -22.623 1.00 96.50 104 VAL A O 1
ATOM 835 N N . LEU A 1 105 ? 4.052 -11.749 -24.808 1.00 96.38 105 LEU A N 1
ATOM 836 C CA . LEU A 1 105 ? 4.664 -10.476 -25.183 1.00 96.38 105 LEU A CA 1
ATOM 837 C C . LEU A 1 105 ? 3.733 -9.288 -24.901 1.00 96.38 105 LEU A C 1
ATOM 839 O O . LEU A 1 105 ? 4.196 -8.268 -24.381 1.00 96.38 105 LEU A O 1
ATOM 843 N N . GLN A 1 106 ? 2.432 -9.420 -25.177 1.00 96.00 106 GLN A N 1
ATOM 844 C CA . GLN A 1 106 ? 1.438 -8.405 -24.814 1.00 96.00 106 GLN A CA 1
ATOM 845 C C . GLN A 1 106 ? 1.318 -8.248 -23.292 1.00 96.00 106 GLN A C 1
ATOM 847 O O . GLN A 1 106 ? 1.272 -7.122 -22.792 1.00 96.00 106 GLN A O 1
ATOM 852 N N . GLY A 1 107 ? 1.370 -9.346 -22.531 1.00 97.00 107 GLY A N 1
ATOM 853 C CA . GLY A 1 107 ? 1.437 -9.303 -21.067 1.00 97.00 107 GLY A CA 1
ATOM 854 C C . GLY A 1 107 ? 2.656 -8.525 -20.555 1.00 97.00 107 GLY A C 1
ATOM 855 O O . GLY A 1 107 ? 2.527 -7.619 -19.731 1.00 97.00 107 GLY A O 1
ATOM 856 N N . LEU A 1 108 ? 3.844 -8.789 -21.108 1.00 97.81 108 LEU A N 1
ATOM 857 C CA . LEU A 1 108 ? 5.075 -8.069 -20.754 1.00 97.81 108 LEU A CA 1
ATOM 858 C C . LEU A 1 108 ? 5.036 -6.592 -21.173 1.00 97.81 108 LEU A C 1
ATOM 860 O O . LEU A 1 108 ? 5.576 -5.731 -20.473 1.00 97.81 108 LEU A O 1
ATOM 864 N N . ARG A 1 109 ? 4.384 -6.267 -22.295 1.00 97.69 109 ARG A N 1
ATOM 865 C CA . ARG A 1 109 ? 4.123 -4.877 -22.691 1.00 97.69 109 ARG A CA 1
ATOM 866 C C . ARG A 1 109 ? 3.237 -4.176 -21.659 1.00 97.69 109 ARG A C 1
ATOM 868 O O . ARG A 1 109 ? 3.584 -3.071 -21.237 1.00 97.69 109 ARG A O 1
ATOM 875 N N . LYS A 1 110 ? 2.159 -4.823 -21.208 1.00 97.56 110 LYS A N 1
ATOM 876 C CA . LYS A 1 110 ? 1.259 -4.306 -20.164 1.00 97.56 110 LYS A CA 1
ATOM 877 C C . LYS A 1 110 ? 1.983 -4.107 -18.827 1.00 97.56 110 LYS A C 1
ATOM 879 O O . LYS A 1 110 ? 1.759 -3.103 -18.144 1.00 97.56 110 LYS A O 1
ATOM 884 N N . ASP A 1 111 ? 2.921 -4.992 -18.485 1.00 97.44 111 ASP A N 1
ATOM 885 C CA . ASP A 1 111 ? 3.806 -4.817 -17.325 1.00 97.44 111 ASP A CA 1
ATOM 886 C C . ASP A 1 111 ? 4.658 -3.541 -17.449 1.00 97.44 111 ASP A C 1
ATOM 888 O O . ASP A 1 111 ? 4.761 -2.763 -16.494 1.00 97.44 111 ASP A O 1
ATOM 892 N N . LEU A 1 112 ? 5.254 -3.280 -18.623 1.00 98.06 112 LEU A N 1
ATOM 893 C CA . LEU A 1 112 ? 5.993 -2.035 -18.866 1.00 98.06 112 LEU A CA 1
ATOM 894 C C . LEU A 1 112 ? 5.075 -0.810 -18.775 1.00 98.06 112 LEU A C 1
ATOM 896 O O . LEU A 1 112 ? 5.457 0.183 -18.156 1.00 98.06 112 LEU A O 1
ATOM 900 N N . GLU A 1 113 ? 3.880 -0.869 -19.363 1.00 97.81 113 GLU A N 1
ATOM 901 C CA . GLU A 1 113 ? 2.877 0.204 -19.319 1.00 97.81 113 GLU A CA 1
ATOM 902 C C . GLU A 1 113 ? 2.433 0.527 -17.890 1.00 97.81 113 GLU A C 1
ATOM 904 O O . GLU A 1 113 ? 2.306 1.699 -17.544 1.00 97.81 113 GLU A O 1
ATOM 909 N N . THR A 1 114 ? 2.313 -0.488 -17.035 1.00 96.94 114 THR A N 1
ATOM 910 C CA . THR A 1 114 ? 1.975 -0.326 -15.616 1.00 96.94 114 THR A CA 1
ATOM 911 C C . THR A 1 114 ? 3.135 0.263 -14.811 1.00 96.94 114 THR A C 1
ATOM 913 O O . THR A 1 114 ? 2.947 1.160 -13.987 1.00 96.94 114 THR A O 1
ATOM 916 N N . MET A 1 115 ? 4.359 -0.231 -15.023 1.00 98.06 115 MET A N 1
ATOM 917 C CA . MET A 1 115 ? 5.507 0.134 -14.188 1.00 98.06 115 MET A CA 1
ATOM 918 C C . MET A 1 115 ? 6.152 1.462 -14.592 1.00 98.06 115 MET A C 1
ATOM 920 O O . MET A 1 115 ? 6.651 2.185 -13.728 1.00 98.06 115 MET A O 1
ATOM 924 N N . LEU A 1 116 ? 6.142 1.823 -15.878 1.00 98.38 116 LEU A N 1
ATOM 925 C CA . LEU A 1 116 ? 6.772 3.050 -16.380 1.00 98.38 116 LEU A CA 1
ATOM 926 C C . LEU A 1 116 ? 6.265 4.326 -15.673 1.00 98.38 116 LEU A C 1
ATOM 928 O O . LEU A 1 116 ? 7.113 5.103 -15.216 1.00 98.38 116 LEU A O 1
ATOM 932 N N . PRO A 1 117 ? 4.945 4.573 -15.536 1.00 98.12 117 PRO A N 1
ATOM 933 C CA . PRO A 1 117 ? 4.429 5.729 -14.802 1.00 98.12 117 PRO A CA 1
ATOM 934 C C . PRO A 1 117 ? 4.873 5.738 -13.337 1.00 98.12 117 PRO A C 1
ATOM 936 O O . PRO A 1 117 ? 5.326 6.772 -12.845 1.00 98.12 117 PRO A O 1
ATOM 939 N N . ARG A 1 118 ? 4.851 4.577 -12.669 1.00 98.00 118 ARG A N 1
ATOM 940 C CA . ARG A 1 118 ? 5.239 4.439 -11.256 1.00 98.00 118 ARG A CA 1
ATOM 941 C C . ARG A 1 118 ? 6.714 4.778 -11.040 1.00 98.00 118 ARG A C 1
ATOM 943 O O . ARG A 1 118 ? 7.049 5.576 -10.172 1.00 98.00 118 ARG A O 1
ATOM 950 N N . VAL A 1 119 ? 7.614 4.258 -11.879 1.00 98.31 119 VAL A N 1
ATOM 951 C CA . VAL A 1 119 ? 9.053 4.573 -11.785 1.00 98.31 119 VAL A CA 1
ATOM 952 C C . VAL A 1 119 ? 9.327 6.045 -12.110 1.00 98.31 119 VAL A C 1
ATOM 954 O O . VAL A 1 119 ? 10.166 6.674 -11.466 1.00 98.31 119 VAL A O 1
ATOM 957 N N . ARG A 1 120 ? 8.598 6.639 -13.067 1.00 98.19 120 ARG A N 1
ATOM 958 C CA . ARG A 1 120 ? 8.685 8.084 -13.349 1.00 98.19 120 ARG A CA 1
ATOM 959 C C . ARG A 1 120 ? 8.231 8.933 -12.161 1.00 98.19 120 ARG A C 1
ATOM 961 O O . ARG A 1 120 ? 8.869 9.944 -11.876 1.00 98.19 120 ARG A O 1
ATOM 968 N N . GLN A 1 121 ? 7.171 8.524 -11.473 1.00 97.94 121 GLN A N 1
ATOM 969 C CA . GLN A 1 121 ? 6.693 9.181 -10.259 1.00 97.94 121 GLN A CA 1
ATOM 970 C C . GLN A 1 121 ? 7.728 9.100 -9.136 1.00 97.94 121 GLN A C 1
ATOM 972 O O . GLN A 1 121 ? 8.017 10.129 -8.532 1.00 97.94 121 GLN A O 1
ATOM 977 N N . VAL A 1 122 ? 8.377 7.946 -8.938 1.00 97.88 122 VAL A N 1
ATOM 978 C CA . VAL A 1 122 ? 9.496 7.836 -7.986 1.00 97.88 122 VAL A CA 1
ATOM 979 C C . VAL A 1 122 ? 10.648 8.771 -8.382 1.00 97.88 122 VAL A C 1
ATOM 981 O O . VAL A 1 122 ? 11.145 9.511 -7.547 1.00 97.88 122 VAL A O 1
ATOM 984 N N . ILE A 1 123 ? 11.038 8.851 -9.660 1.00 98.12 123 ILE A N 1
ATOM 985 C CA . ILE A 1 123 ? 12.063 9.821 -10.107 1.00 98.12 123 ILE A CA 1
ATOM 986 C C . ILE A 1 123 ? 11.675 11.263 -9.741 1.00 98.12 123 ILE A C 1
ATOM 988 O O . ILE A 1 123 ? 12.528 12.027 -9.282 1.00 98.12 123 ILE A O 1
ATOM 992 N N . ARG A 1 124 ? 10.409 11.647 -9.954 1.00 97.19 124 ARG A N 1
ATOM 993 C CA . ARG A 1 124 ? 9.897 12.985 -9.621 1.00 97.19 124 ARG A CA 1
ATOM 994 C C . ARG A 1 124 ? 9.923 13.228 -8.113 1.00 97.19 124 ARG A C 1
ATOM 996 O O . ARG A 1 124 ? 10.484 14.234 -7.689 1.00 97.19 124 ARG A O 1
ATOM 1003 N N . GLN A 1 125 ? 9.389 12.299 -7.318 1.00 96.69 125 GLN A N 1
ATOM 1004 C CA . GLN A 1 125 ? 9.324 12.446 -5.864 1.00 96.69 125 GLN A CA 1
ATOM 1005 C C . GLN A 1 125 ? 10.727 12.482 -5.240 1.00 96.69 125 GLN A C 1
ATOM 1007 O O . GLN A 1 125 ? 10.983 13.306 -4.374 1.00 96.69 125 GLN A O 1
ATOM 1012 N N . SER A 1 126 ? 11.665 11.651 -5.712 1.00 96.31 126 SER A N 1
ATOM 1013 C CA . SER A 1 126 ? 13.037 11.640 -5.199 1.00 96.31 126 SER A CA 1
ATOM 1014 C C . SER A 1 126 ? 13.775 12.932 -5.547 1.00 96.31 126 SER A C 1
ATOM 1016 O O . SER A 1 126 ? 14.550 13.429 -4.737 1.00 96.31 126 SER A O 1
ATOM 1018 N N . ARG A 1 127 ? 13.527 13.507 -6.736 1.00 96.38 127 ARG A N 1
ATOM 1019 C CA . ARG A 1 127 ? 14.083 14.816 -7.108 1.00 96.38 127 ARG A CA 1
ATOM 1020 C C . ARG A 1 127 ? 13.549 15.915 -6.190 1.00 96.38 127 ARG A C 1
ATOM 1022 O O . ARG A 1 127 ? 14.359 16.656 -5.648 1.00 96.38 127 ARG A O 1
ATOM 1029 N N . ALA A 1 128 ? 12.232 15.993 -6.004 1.00 95.69 128 ALA A N 1
ATOM 1030 C CA . ALA A 1 128 ? 11.607 17.000 -5.146 1.00 95.69 128 ALA A CA 1
ATOM 1031 C C . ALA A 1 128 ? 12.086 16.885 -3.690 1.00 95.69 128 ALA A C 1
ATOM 1033 O O . ALA A 1 128 ? 12.567 17.863 -3.130 1.00 95.69 128 ALA A O 1
ATOM 1034 N N . ARG A 1 129 ? 12.086 15.672 -3.124 1.00 94.38 129 ARG A N 1
ATOM 1035 C CA . ARG A 1 129 ? 12.498 15.433 -1.733 1.00 94.38 129 ARG A CA 1
ATOM 1036 C C . ARG A 1 129 ? 13.974 15.685 -1.483 1.00 94.38 129 ARG A C 1
ATOM 1038 O O . ARG A 1 129 ? 14.333 16.381 -0.544 1.00 94.38 129 ARG A O 1
ATOM 1045 N N . VAL A 1 130 ? 14.840 15.071 -2.287 1.00 92.44 130 VAL A N 1
ATOM 1046 C CA . VAL A 1 130 ? 16.276 15.033 -1.977 1.00 92.44 130 VAL A CA 1
ATOM 1047 C C . VAL A 1 130 ? 17.010 16.239 -2.545 1.00 92.44 130 VAL A C 1
ATOM 1049 O O . VAL A 1 130 ? 17.925 16.759 -1.915 1.00 92.44 130 VAL A O 1
ATOM 1052 N N . LEU A 1 131 ? 16.643 16.669 -3.754 1.00 92.75 131 LEU A N 1
ATOM 1053 C CA . LEU A 1 131 ? 17.323 17.778 -4.425 1.00 92.75 131 LEU A CA 1
ATOM 1054 C C . LEU A 1 131 ? 16.591 19.110 -4.229 1.00 92.75 131 LEU A C 1
ATOM 1056 O O . LEU A 1 131 ? 17.251 20.139 -4.272 1.00 92.75 131 LEU A O 1
ATOM 1060 N N . GLY A 1 132 ? 15.270 19.085 -4.019 1.00 90.44 132 GLY A N 1
ATOM 1061 C CA . GLY A 1 132 ? 14.443 20.277 -3.801 1.00 90.44 132 GLY A CA 1
ATOM 1062 C C . GLY A 1 132 ? 14.059 20.552 -2.343 1.00 90.44 132 GLY A C 1
ATOM 1063 O O . GLY A 1 132 ? 13.535 21.620 -2.070 1.00 90.44 132 GLY A O 1
ATOM 1064 N N . GLY A 1 133 ? 14.304 19.623 -1.412 1.00 89.25 133 GLY A N 1
ATOM 1065 C CA . GLY A 1 133 ? 13.990 19.801 0.013 1.00 89.25 133 GLY A CA 1
ATOM 1066 C C . GLY A 1 133 ? 12.519 19.602 0.405 1.00 89.25 133 GLY A C 1
ATOM 1067 O O . GLY A 1 133 ? 12.198 19.693 1.586 1.00 89.25 133 GLY A O 1
ATOM 1068 N N . ASP A 1 134 ? 11.624 19.280 -0.534 1.00 90.69 134 ASP A N 1
ATOM 1069 C CA . ASP A 1 134 ? 10.198 19.078 -0.242 1.00 90.69 134 ASP A CA 1
ATOM 1070 C C . ASP A 1 134 ? 9.956 17.736 0.465 1.00 90.69 134 ASP A C 1
ATOM 1072 O O . ASP A 1 134 ? 9.942 16.671 -0.155 1.00 90.69 134 ASP A O 1
ATOM 1076 N N . VAL A 1 135 ? 9.727 17.760 1.778 1.00 83.25 135 VAL A N 1
ATOM 1077 C CA . VAL A 1 135 ? 9.482 16.547 2.572 1.00 83.25 135 VAL A CA 1
ATOM 1078 C C . VAL A 1 135 ? 8.051 15.991 2.442 1.00 83.25 135 VAL A C 1
ATOM 1080 O O . VAL A 1 135 ? 7.838 14.825 2.811 1.00 83.25 135 VAL A O 1
ATOM 1083 N N . HIS A 1 136 ? 7.117 16.749 1.852 1.00 85.94 136 HIS A N 1
ATOM 1084 C CA . HIS A 1 136 ? 5.669 16.495 1.791 1.00 85.94 136 HIS A CA 1
ATOM 1085 C C . HIS A 1 136 ? 5.119 16.291 0.368 1.00 85.94 136 HIS A C 1
ATOM 1087 O O . HIS A 1 136 ? 3.944 16.545 0.115 1.00 85.94 136 HIS A O 1
ATOM 1093 N N . VAL A 1 137 ? 5.925 15.741 -0.547 1.00 88.75 137 VAL A N 1
ATOM 1094 C CA . VAL A 1 137 ? 5.487 15.440 -1.923 1.00 88.75 137 VAL A CA 1
ATOM 1095 C C . VAL A 1 137 ? 4.137 14.709 -1.969 1.00 88.75 137 VAL A C 1
ATOM 1097 O O . VAL A 1 137 ? 4.018 13.552 -1.545 1.00 88.75 137 VAL A O 1
ATOM 1100 N N . ALA A 1 138 ? 3.139 15.367 -2.558 1.00 87.38 138 ALA A N 1
ATOM 1101 C CA . ALA A 1 138 ? 1.803 14.819 -2.745 1.00 87.38 138 ALA A CA 1
ATOM 1102 C C . ALA A 1 138 ? 1.825 13.552 -3.617 1.00 87.38 138 ALA A C 1
ATOM 1104 O O . ALA A 1 138 ? 2.546 13.455 -4.616 1.00 87.38 138 ALA A O 1
ATOM 1105 N N . GLY A 1 139 ? 1.033 12.550 -3.225 1.00 87.44 139 GLY A N 1
ATOM 1106 C CA . GLY A 1 139 ? 0.958 11.270 -3.934 1.00 87.44 139 GLY A CA 1
ATOM 1107 C C . GLY A 1 139 ? 2.276 10.488 -3.941 1.00 87.44 139 GLY A C 1
ATOM 1108 O O . GLY A 1 139 ? 2.513 9.702 -4.856 1.00 87.44 139 GLY A O 1
ATOM 1109 N N . LYS A 1 140 ? 3.176 10.710 -2.975 1.00 91.94 140 LYS A N 1
ATOM 1110 C CA . LYS A 1 140 ? 4.426 9.948 -2.851 1.00 91.94 140 LYS A CA 1
ATOM 1111 C C . LYS A 1 140 ? 4.143 8.443 -2.823 1.00 91.94 140 LYS A C 1
ATOM 1113 O O . LYS A 1 140 ? 3.414 7.953 -1.965 1.00 91.94 140 LYS A O 1
ATOM 1118 N N . LEU A 1 141 ? 4.811 7.697 -3.700 1.00 94.81 141 LEU A N 1
ATOM 1119 C CA . LEU A 1 141 ? 4.786 6.243 -3.661 1.00 94.81 141 LEU A CA 1
ATOM 1120 C C . LEU A 1 141 ? 5.704 5.733 -2.553 1.00 94.81 141 LEU A C 1
ATOM 1122 O O . LEU A 1 141 ? 6.877 6.104 -2.472 1.00 94.81 141 LEU A O 1
ATOM 1126 N N . VAL A 1 142 ? 5.170 4.823 -1.745 1.00 93.88 142 VAL A N 1
ATOM 1127 C CA . VAL A 1 142 ? 5.929 4.021 -0.772 1.00 93.88 142 VAL A CA 1
ATOM 1128 C C . VAL A 1 142 ? 6.078 2.561 -1.201 1.00 93.88 142 VAL A C 1
ATOM 1130 O O . VAL A 1 142 ? 6.800 1.792 -0.583 1.00 93.88 142 VAL A O 1
ATOM 1133 N N . SER A 1 143 ? 5.435 2.171 -2.298 1.00 94.25 143 SER A N 1
ATOM 1134 C CA . SER A 1 143 ? 5.654 0.899 -2.978 1.00 94.25 143 SER A CA 1
ATOM 1135 C C . SER A 1 143 ? 5.327 1.073 -4.454 1.00 94.25 143 SER A C 1
ATOM 1137 O O . SER A 1 143 ? 4.258 1.564 -4.807 1.00 94.25 143 SER A O 1
ATOM 1139 N N . ILE A 1 144 ? 6.232 0.653 -5.339 1.00 94.88 144 ILE A N 1
ATOM 1140 C CA . ILE A 1 144 ? 5.954 0.627 -6.784 1.00 94.88 144 ILE A CA 1
ATOM 1141 C C . ILE A 1 144 ? 5.041 -0.541 -7.181 1.00 94.88 144 ILE A C 1
ATOM 1143 O O . ILE A 1 144 ? 4.517 -0.561 -8.292 1.00 94.88 144 ILE A O 1
ATOM 1147 N N . PHE A 1 145 ? 4.874 -1.529 -6.300 1.00 93.06 145 PHE A N 1
ATOM 1148 C CA . PHE A 1 145 ? 4.031 -2.700 -6.538 1.00 93.06 145 PHE A CA 1
ATOM 1149 C C . PHE A 1 145 ? 2.603 -2.457 -6.046 1.00 93.06 145 PHE A C 1
ATOM 1151 O O . PHE A 1 145 ? 1.661 -2.785 -6.760 1.00 93.06 145 PHE A O 1
ATOM 1158 N N . GLU A 1 146 ? 2.475 -1.783 -4.901 1.00 92.81 146 GLU A N 1
ATOM 1159 C CA . GLU A 1 146 ? 1.214 -1.453 -4.227 1.00 92.81 146 GLU A CA 1
ATOM 1160 C C . GLU A 1 146 ? 1.075 0.077 -4.095 1.00 92.81 146 GLU A C 1
ATOM 1162 O O . GLU A 1 146 ? 1.330 0.629 -3.019 1.00 92.81 146 GLU A O 1
ATOM 1167 N N . PRO A 1 147 ? 0.733 0.795 -5.183 1.00 92.00 147 PRO A N 1
ATOM 1168 C CA . PRO A 1 147 ? 0.750 2.259 -5.214 1.00 92.00 147 PRO A CA 1
ATOM 1169 C C . PRO A 1 147 ? -0.296 2.913 -4.302 1.00 92.00 147 PRO A C 1
ATOM 1171 O O . PRO A 1 147 ? -0.128 4.075 -3.948 1.00 92.00 147 PRO A O 1
ATOM 1174 N N . SER A 1 148 ? -1.340 2.179 -3.903 1.00 90.62 148 SER A N 1
ATOM 1175 C CA . SER A 1 148 ? -2.360 2.641 -2.959 1.00 90.62 148 SER A CA 1
ATOM 1176 C C . SER A 1 148 ? -1.917 2.541 -1.491 1.00 90.62 148 SER A C 1
ATOM 1178 O O . SER A 1 148 ? -2.666 2.947 -0.609 1.00 90.62 148 SER A O 1
ATOM 1180 N N . THR A 1 149 ? -0.723 2.010 -1.195 1.00 91.31 149 THR A N 1
ATOM 1181 C CA . THR A 1 149 ? -0.226 1.875 0.186 1.00 91.31 149 THR A CA 1
ATOM 1182 C C . THR A 1 149 ? -0.121 3.235 0.873 1.00 91.31 149 THR A C 1
ATOM 1184 O O . THR A 1 149 ? 0.542 4.139 0.366 1.00 91.31 149 THR A O 1
ATOM 1187 N N . GLU A 1 150 ? -0.682 3.345 2.075 1.00 89.94 150 GLU A N 1
ATOM 1188 C CA . GLU A 1 150 ? -0.643 4.558 2.884 1.00 89.94 150 GLU A CA 1
ATOM 1189 C C . GLU A 1 150 ? 0.430 4.470 3.977 1.00 89.94 150 GLU A C 1
ATOM 1191 O O . GLU A 1 150 ? 0.825 3.388 4.426 1.00 89.94 150 GLU A O 1
ATOM 1196 N N . VAL A 1 151 ? 0.913 5.639 4.398 1.00 89.12 151 VAL A N 1
ATOM 1197 C CA . VAL A 1 151 ? 1.850 5.794 5.514 1.00 89.12 151 VAL A CA 1
ATOM 1198 C C . VAL A 1 151 ? 1.045 6.016 6.787 1.00 89.12 151 VAL A C 1
ATOM 1200 O O . VAL A 1 151 ? 0.365 7.028 6.925 1.00 89.12 151 VAL A O 1
ATOM 1203 N N . ILE A 1 152 ? 1.142 5.090 7.735 1.00 84.06 152 ILE A N 1
ATOM 1204 C CA . ILE A 1 152 ? 0.377 5.116 8.981 1.00 84.06 152 ILE A CA 1
ATOM 1205 C C . ILE A 1 152 ? 1.334 5.432 10.125 1.00 84.06 152 ILE A C 1
ATOM 1207 O O . ILE A 1 152 ? 2.121 4.581 10.536 1.00 84.06 152 ILE A O 1
ATOM 1211 N N . ARG A 1 153 ? 1.277 6.651 10.669 1.00 76.88 153 ARG A N 1
ATOM 1212 C CA . ARG A 1 153 ? 2.039 6.981 11.879 1.00 76.88 153 ARG A CA 1
ATOM 1213 C C . ARG A 1 153 ? 1.377 6.343 13.094 1.00 76.88 153 ARG A C 1
ATOM 1215 O O . ARG A 1 153 ? 0.218 6.620 13.388 1.00 76.88 153 ARG A O 1
ATOM 1222 N N . LYS A 1 154 ? 2.114 5.486 13.794 1.00 66.50 154 LYS A N 1
ATOM 1223 C CA . LYS A 1 154 ? 1.697 4.912 15.076 1.00 66.50 154 LYS A CA 1
ATOM 1224 C C . LYS A 1 154 ? 2.434 5.692 16.148 1.00 66.50 154 LYS A C 1
ATOM 1226 O O . LYS A 1 154 ? 3.651 5.782 16.077 1.00 66.50 154 LYS A O 1
ATOM 1231 N N . GLY A 1 155 ? 1.737 6.238 17.141 1.00 57.38 155 GLY A N 1
ATOM 1232 C CA . GLY A 1 155 ? 2.352 6.974 18.259 1.00 57.38 155 GLY A CA 1
ATOM 1233 C C . GLY A 1 155 ? 3.226 6.118 19.193 1.00 57.38 155 GLY A C 1
ATOM 1234 O O . GLY A 1 155 ? 3.328 6.420 20.373 1.00 57.38 155 GLY A O 1
ATOM 1235 N N . LYS A 1 156 ? 3.806 5.013 18.703 1.00 55.09 156 LYS A N 1
ATOM 1236 C CA . LYS A 1 156 ? 4.657 4.084 19.451 1.00 55.09 156 LYS A CA 1
ATOM 1237 C C . LYS A 1 156 ? 6.125 4.371 19.131 1.00 55.09 156 LYS A C 1
ATOM 1239 O O . LYS A 1 156 ? 6.516 4.309 17.967 1.00 55.09 156 LYS A O 1
ATOM 1244 N N . ALA A 1 157 ? 6.936 4.609 20.163 1.00 46.91 157 ALA A N 1
ATOM 1245 C CA . ALA A 1 157 ? 8.340 5.016 20.038 1.00 46.91 157 ALA A CA 1
ATOM 1246 C C . ALA A 1 157 ? 9.221 4.041 19.224 1.00 46.91 157 ALA A C 1
ATOM 1248 O O . ALA A 1 157 ? 10.105 4.475 18.494 1.00 46.91 157 ALA A O 1
ATOM 1249 N N . SER A 1 158 ? 8.958 2.728 19.287 1.00 55.06 158 SER A N 1
ATOM 1250 C CA . SER A 1 158 ? 9.784 1.701 18.627 1.00 55.06 158 SER A CA 1
ATOM 1251 C C . SER A 1 158 ? 9.475 1.477 17.138 1.00 55.06 158 SER A C 1
ATOM 1253 O O . SER A 1 158 ? 10.335 1.012 16.392 1.00 55.06 158 SER A O 1
ATOM 1255 N N . LYS A 1 159 ? 8.254 1.794 16.682 1.00 59.06 159 LYS A N 1
ATOM 1256 C CA . LYS A 1 159 ? 7.823 1.705 15.272 1.00 59.06 159 LYS A CA 1
ATOM 1257 C C . LYS A 1 159 ? 6.882 2.867 14.955 1.00 59.06 159 LYS A C 1
ATOM 1259 O O . LYS A 1 159 ? 5.666 2.674 14.901 1.00 59.06 159 LYS A O 1
ATOM 1264 N N . PRO A 1 160 ? 7.428 4.068 14.711 1.00 68.56 160 PRO A N 1
ATOM 1265 C CA . PRO A 1 160 ? 6.616 5.267 14.541 1.00 68.56 160 PRO A CA 1
ATOM 1266 C C . PRO A 1 160 ? 5.805 5.264 13.238 1.00 68.56 160 PRO A C 1
ATOM 1268 O O . PRO A 1 160 ? 4.941 6.116 13.039 1.00 68.56 160 PRO A O 1
ATOM 1271 N N . THR A 1 161 ? 6.081 4.350 12.301 1.00 82.50 161 THR A N 1
ATOM 1272 C CA . THR A 1 161 ? 5.452 4.339 10.978 1.00 82.50 161 THR A CA 1
ATOM 1273 C C . THR A 1 161 ? 5.255 2.916 10.455 1.00 82.50 161 THR A C 1
ATOM 1275 O O . THR A 1 161 ? 6.208 2.153 10.311 1.00 82.50 161 THR A O 1
ATOM 1278 N N . GLU A 1 162 ? 4.008 2.581 10.146 1.00 85.75 162 GLU A N 1
ATOM 1279 C CA . GLU A 1 162 ? 3.565 1.372 9.451 1.00 85.75 162 GLU A CA 1
ATOM 1280 C C . GLU A 1 162 ? 3.144 1.718 8.008 1.00 85.75 162 GLU A C 1
ATOM 1282 O O . GLU A 1 162 ? 2.860 2.874 7.691 1.00 85.75 162 GLU A O 1
ATOM 1287 N N . PHE A 1 163 ? 3.105 0.718 7.121 1.00 89.44 163 PHE A N 1
ATOM 1288 C CA . PHE A 1 163 ? 2.721 0.887 5.714 1.00 89.44 163 PHE A CA 1
ATOM 1289 C C . PHE A 1 163 ? 1.631 -0.113 5.352 1.00 89.44 163 PHE A C 1
ATOM 1291 O O . PHE A 1 163 ? 1.836 -1.320 5.500 1.00 89.44 163 PHE A O 1
ATOM 1298 N N . GLY A 1 164 ? 0.495 0.370 4.861 1.00 90.81 164 GLY A N 1
ATOM 1299 C CA . GLY A 1 164 ? -0.625 -0.497 4.511 1.00 90.81 164 GLY A CA 1
ATOM 1300 C C . GLY A 1 164 ? -1.923 0.268 4.315 1.00 90.81 164 GLY A C 1
ATOM 1301 O O . GLY A 1 164 ? -1.907 1.449 3.984 1.00 90.81 164 GLY A O 1
ATOM 1302 N N . LYS A 1 165 ? -3.035 -0.436 4.519 1.00 91.50 165 LYS A N 1
ATOM 1303 C CA . LYS A 1 165 ? -4.388 0.120 4.531 1.00 91.50 165 LYS A CA 1
ATOM 1304 C C . LYS A 1 165 ? -4.957 0.082 5.939 1.00 91.50 165 LYS A C 1
ATOM 1306 O O . LYS A 1 165 ? -4.616 -0.810 6.720 1.00 91.50 165 LYS A O 1
ATOM 1311 N N . MET A 1 166 ? -5.829 1.035 6.249 1.00 91.94 166 MET A N 1
ATOM 1312 C CA . MET A 1 166 ? -6.622 0.957 7.466 1.00 91.94 166 MET A CA 1
ATOM 1313 C C . MET A 1 166 ? -7.739 -0.070 7.282 1.00 91.94 166 MET A C 1
ATOM 1315 O O . MET A 1 166 ? -8.448 -0.053 6.275 1.00 91.94 166 MET A O 1
ATOM 1319 N N . VAL A 1 167 ? -7.880 -0.954 8.267 1.00 93.19 167 VAL A N 1
ATOM 1320 C CA . VAL A 1 167 ? -8.961 -1.936 8.343 1.00 93.19 167 VAL A CA 1
ATOM 1321 C C . VAL A 1 167 ? -9.732 -1.683 9.630 1.00 93.19 167 VAL A C 1
ATOM 1323 O O . VAL A 1 167 ? -9.131 -1.692 10.705 1.00 93.19 167 VAL A O 1
ATOM 1326 N N . LYS A 1 168 ? -11.042 -1.453 9.516 1.00 93.50 168 LYS A N 1
ATOM 1327 C CA . LYS A 1 168 ? -11.977 -1.422 10.649 1.00 93.50 168 LYS A CA 1
ATOM 1328 C C . LYS A 1 168 ? -12.573 -2.812 10.822 1.00 93.50 168 LYS A C 1
ATOM 1330 O O . LYS A 1 168 ? -12.965 -3.426 9.833 1.00 93.50 168 LYS A O 1
ATOM 1335 N N . ILE A 1 169 ? -12.640 -3.272 12.064 1.00 93.88 169 ILE A N 1
ATOM 1336 C CA . ILE A 1 169 ? -13.297 -4.513 12.479 1.00 93.88 169 ILE A CA 1
ATOM 1337 C C . ILE A 1 169 ? -14.380 -4.128 13.487 1.00 93.88 169 ILE A C 1
ATOM 1339 O O . ILE A 1 169 ? -14.124 -3.290 14.351 1.00 93.88 169 ILE A O 1
ATOM 1343 N N . GLN A 1 170 ? -15.565 -4.713 13.354 1.00 94.31 170 GLN A N 1
ATOM 1344 C CA . GLN A 1 170 ? -16.652 -4.635 14.325 1.00 94.31 170 GLN A CA 1
ATOM 1345 C C . GLN A 1 170 ? -16.875 -6.025 14.899 1.00 94.31 170 GLN A C 1
ATOM 1347 O O . GLN A 1 170 ? -16.985 -6.994 14.152 1.00 94.31 170 GLN A O 1
ATOM 1352 N N . GLU A 1 171 ? -16.899 -6.103 16.219 1.00 93.94 171 GLU A N 1
ATOM 1353 C CA . GLU A 1 171 ? -17.068 -7.334 16.979 1.00 93.94 171 GLU A CA 1
ATOM 1354 C C . GLU A 1 171 ? -18.363 -7.231 17.787 1.00 93.94 171 GLU A C 1
ATOM 1356 O O . GLU A 1 171 ? -18.712 -6.144 18.252 1.00 93.94 171 GLU A O 1
ATOM 1361 N N . ALA A 1 172 ? -19.057 -8.353 17.931 1.00 92.88 172 ALA A N 1
ATOM 1362 C CA . ALA A 1 172 ? -20.209 -8.532 18.803 1.00 92.88 172 ALA A CA 1
ATOM 1363 C C . ALA A 1 172 ? -19.919 -9.642 19.829 1.00 92.88 172 ALA A C 1
ATOM 1365 O O . ALA A 1 172 ? -18.768 -10.033 20.047 1.00 92.88 172 ALA A O 1
ATOM 1366 N N . GLU A 1 173 ? -20.951 -10.134 20.507 1.00 90.44 173 GLU A N 1
ATOM 1367 C CA . GLU A 1 173 ? -20.845 -11.218 21.476 1.00 90.44 173 GLU A CA 1
ATOM 1368 C C . GLU A 1 173 ? -20.140 -12.456 20.889 1.00 90.44 173 GLU A C 1
ATOM 1370 O O . GLU A 1 173 ? -20.088 -12.676 19.677 1.00 90.44 173 GLU A O 1
ATOM 1375 N N . ASN A 1 174 ? -19.558 -13.273 21.772 1.00 89.69 174 ASN A N 1
ATOM 1376 C CA . ASN A 1 174 ? -18.855 -14.511 21.410 1.00 89.69 174 ASN A CA 1
ATOM 1377 C C . ASN A 1 174 ? -17.682 -14.320 20.429 1.00 89.69 174 ASN A C 1
ATOM 1379 O O . ASN A 1 174 ? -17.281 -15.255 19.739 1.00 89.69 174 ASN A O 1
ATOM 1383 N N . GLN A 1 175 ? -17.091 -13.119 20.404 1.00 90.25 175 GLN A N 1
ATOM 1384 C CA . GLN A 1 175 ? -15.959 -12.762 19.541 1.00 90.25 175 GLN A CA 1
ATOM 1385 C C . GLN A 1 175 ? -16.274 -12.888 18.044 1.00 90.25 175 GLN A C 1
ATOM 1387 O O . GLN A 1 175 ? -15.384 -13.163 17.231 1.00 90.25 175 GLN A O 1
ATOM 1392 N N . ILE A 1 176 ? -17.542 -12.709 17.672 1.00 94.00 176 ILE A N 1
ATOM 1393 C CA . ILE A 1 176 ? -17.973 -12.762 16.279 1.00 94.00 176 ILE A CA 1
ATOM 1394 C C . ILE A 1 176 ? -17.756 -11.405 15.627 1.00 94.00 176 ILE A C 1
ATOM 1396 O O . ILE A 1 176 ? -18.248 -10.377 16.091 1.00 94.00 176 ILE A O 1
ATOM 1400 N N . ILE A 1 177 ? -17.028 -11.404 14.514 1.00 95.75 177 ILE A N 1
ATOM 1401 C CA . ILE A 1 177 ? -16.854 -10.221 13.680 1.00 95.75 177 ILE A CA 1
ATOM 1402 C C . ILE A 1 177 ? -18.088 -10.084 12.797 1.00 95.75 177 ILE A C 1
ATOM 1404 O O . ILE A 1 177 ? -18.279 -10.865 11.867 1.00 95.75 177 ILE A O 1
ATOM 1408 N N . THR A 1 178 ? -18.919 -9.087 13.070 1.00 95.38 178 THR A N 1
ATOM 1409 C CA . THR A 1 178 ? -20.175 -8.862 12.337 1.00 95.38 178 THR A CA 1
ATOM 1410 C C . THR A 1 178 ? -19.950 -8.051 11.066 1.00 95.38 178 THR A C 1
ATOM 1412 O O . THR A 1 178 ? -20.648 -8.206 10.065 1.00 95.38 178 THR A O 1
ATOM 1415 N N . HIS A 1 179 ? -18.911 -7.214 11.057 1.00 95.69 179 HIS A N 1
ATOM 1416 C CA . HIS A 1 179 ? -18.566 -6.404 9.901 1.00 95.69 179 HIS A CA 1
ATOM 1417 C C . HIS A 1 179 ? -17.081 -6.032 9.883 1.00 95.69 179 HIS A C 1
ATOM 14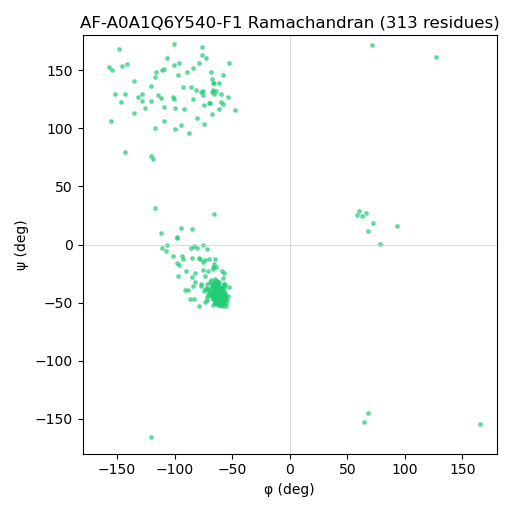19 O O . HIS A 1 179 ? -16.430 -5.852 10.915 1.00 95.69 179 HIS A O 1
ATOM 1425 N N . TYR A 1 180 ? -16.538 -5.854 8.682 1.00 95.62 180 TYR A N 1
ATOM 1426 C CA . TYR A 1 180 ? -15.207 -5.304 8.473 1.00 95.62 180 TYR A CA 1
ATOM 1427 C C . TYR A 1 180 ? -15.194 -4.376 7.262 1.00 95.62 180 TYR A C 1
ATOM 1429 O O . TYR A 1 180 ? -15.987 -4.520 6.337 1.00 95.62 180 TYR A O 1
ATOM 1437 N N . GLN A 1 181 ? -14.251 -3.438 7.239 1.00 95.31 181 GLN A N 1
ATOM 1438 C CA . GLN A 1 181 ? -14.085 -2.525 6.114 1.00 95.31 181 GLN A CA 1
ATOM 1439 C C . GLN A 1 181 ? -12.611 -2.232 5.861 1.00 95.31 181 GLN A C 1
ATOM 1441 O O . GLN A 1 181 ? -11.874 -1.861 6.775 1.00 95.31 181 GLN A O 1
ATOM 1446 N N . VAL A 1 182 ? -12.189 -2.375 4.604 1.00 95.00 182 VAL A N 1
ATOM 1447 C CA . VAL A 1 182 ? -10.870 -1.948 4.125 1.00 95.00 182 VAL A CA 1
ATOM 1448 C C . VAL A 1 182 ? -11.031 -0.608 3.424 1.00 95.00 182 VAL A C 1
ATOM 1450 O O . VAL A 1 182 ? -11.712 -0.522 2.404 1.00 95.00 182 VAL A O 1
ATOM 1453 N N . PHE A 1 183 ? -10.397 0.435 3.951 1.00 92.75 183 PHE A N 1
ATOM 1454 C CA . PHE A 1 183 ? -10.554 1.779 3.404 1.00 92.75 183 PHE A CA 1
ATOM 1455 C C . PHE A 1 183 ? -9.597 2.051 2.242 1.00 92.75 183 PHE A C 1
ATOM 1457 O O . PHE A 1 183 ? -8.402 1.753 2.313 1.00 92.75 183 PHE A O 1
ATOM 1464 N N . ALA A 1 184 ? -10.121 2.666 1.178 1.00 88.62 184 ALA A N 1
ATOM 1465 C CA . ALA A 1 184 ? -9.328 3.114 0.033 1.00 88.62 184 ALA A CA 1
ATOM 1466 C C . ALA A 1 184 ? -8.452 4.331 0.371 1.00 88.62 184 ALA A C 1
ATOM 1468 O O . ALA A 1 184 ? -7.338 4.452 -0.137 1.00 88.62 184 ALA A O 1
ATOM 1469 N N . LYS A 1 185 ? -8.945 5.214 1.239 1.00 87.62 185 LYS A N 1
ATOM 1470 C CA . LYS A 1 185 ? -8.195 6.296 1.880 1.00 87.62 185 LYS A CA 1
ATOM 1471 C C . LYS A 1 185 ? -8.565 6.303 3.347 1.00 87.62 185 LYS A C 1
ATOM 1473 O O . LYS A 1 185 ? -9.734 6.095 3.661 1.00 87.62 185 LYS A O 1
ATOM 1478 N N . ARG A 1 186 ? -7.598 6.541 4.226 1.00 87.75 186 ARG A N 1
ATOM 1479 C CA . ARG A 1 186 ? -7.851 6.599 5.663 1.00 87.75 186 ARG A CA 1
ATOM 1480 C C . ARG A 1 186 ? -8.843 7.732 6.007 1.00 87.75 186 ARG A C 1
ATOM 1482 O O . ARG A 1 186 ? -8.484 8.891 5.804 1.00 87.75 186 ARG A O 1
ATOM 1489 N N . PRO A 1 187 ? -10.039 7.420 6.542 1.00 90.62 187 PRO A N 1
ATOM 1490 C CA . PRO A 1 187 ? -10.920 8.423 7.132 1.00 90.62 187 PRO A CA 1
ATOM 1491 C C . PRO A 1 187 ? -10.405 8.840 8.516 1.00 90.62 187 PRO A C 1
ATOM 1493 O O . PRO A 1 187 ? -9.493 8.208 9.062 1.00 90.62 187 PRO A O 1
ATOM 1496 N N . ASN A 1 188 ? -10.988 9.891 9.092 1.00 88.81 188 ASN A N 1
ATOM 1497 C CA . ASN A 1 188 ? -10.781 10.186 10.504 1.00 88.81 188 ASN A CA 1
ATOM 1498 C C . ASN A 1 188 ? -11.425 9.075 11.346 1.00 88.81 188 ASN A C 1
ATOM 1500 O O . ASN A 1 188 ? -12.513 8.602 11.025 1.00 88.81 188 ASN A O 1
ATOM 1504 N N . ASP A 1 189 ? -10.751 8.650 12.414 1.00 89.75 189 ASP A N 1
ATOM 1505 C CA . ASP A 1 189 ? -11.239 7.581 13.286 1.00 89.75 189 ASP A CA 1
ATOM 1506 C C . ASP A 1 189 ? -12.569 7.995 13.966 1.00 89.75 189 ASP A C 1
ATOM 1508 O O . ASP A 1 189 ? -13.437 7.149 14.177 1.00 89.75 189 ASP A O 1
ATOM 1512 N N . ALA A 1 190 ? -12.767 9.293 14.236 1.00 90.00 190 ALA A N 1
ATOM 1513 C CA . ALA A 1 190 ? -14.010 9.832 14.793 1.00 90.00 190 ALA A CA 1
ATOM 1514 C C . ALA A 1 190 ? -15.215 9.645 13.855 1.00 90.00 190 ALA A C 1
ATOM 1516 O O . ALA A 1 190 ? -16.305 9.347 14.327 1.00 90.00 190 ALA A O 1
ATOM 1517 N N . ASP A 1 191 ? -15.025 9.698 12.537 1.00 92.62 191 ASP A N 1
ATOM 1518 C CA . ASP A 1 191 ? -16.123 9.617 11.559 1.00 92.62 191 ASP A CA 1
ATOM 1519 C C . ASP A 1 191 ? -16.664 8.182 11.393 1.00 92.62 191 ASP A C 1
ATOM 1521 O O . ASP A 1 191 ? -17.546 7.913 10.583 1.00 92.62 191 ASP A O 1
ATOM 1525 N N . LEU A 1 192 ? -16.100 7.208 12.116 1.00 94.19 192 LEU A N 1
ATOM 1526 C CA . LEU A 1 192 ? -16.384 5.787 11.916 1.00 94.19 192 LEU A CA 1
ATOM 1527 C C . LEU A 1 192 ? -17.441 5.213 12.851 1.00 94.19 192 LEU A C 1
ATOM 1529 O O . LEU A 1 192 ? -17.916 4.105 12.580 1.00 94.19 192 LEU A O 1
ATOM 1533 N N . LEU A 1 193 ? -17.735 5.895 13.963 1.00 94.44 193 LEU A N 1
ATOM 1534 C CA . LEU A 1 193 ? -18.535 5.330 15.047 1.00 94.44 193 LEU A CA 1
ATOM 1535 C C . LEU A 1 193 ? -20.018 5.251 14.677 1.00 94.44 193 LEU A C 1
ATOM 1537 O O . LEU A 1 193 ? -20.607 4.180 14.776 1.00 94.44 193 LEU A O 1
ATOM 1541 N N . VAL A 1 194 ? -20.586 6.347 14.180 1.00 96.25 194 VAL A N 1
ATOM 1542 C CA . VAL A 1 194 ? -21.983 6.413 13.730 1.00 96.25 194 VAL A CA 1
ATOM 1543 C C . VAL A 1 194 ? -22.246 5.429 12.579 1.00 96.25 194 VAL A C 1
ATOM 1545 O O . VAL A 1 194 ? -23.093 4.549 12.751 1.00 96.25 194 VAL A O 1
ATOM 1548 N N . PRO A 1 195 ? -21.446 5.405 11.484 1.00 96.56 195 PRO A N 1
ATOM 1549 C CA . PRO A 1 195 ? -21.603 4.384 10.446 1.00 96.56 195 PRO A CA 1
ATOM 1550 C C . PRO A 1 195 ? -21.436 2.949 10.951 1.00 96.56 195 PRO A C 1
ATOM 1552 O O . PRO A 1 195 ? -21.873 2.002 10.302 1.00 96.56 195 PRO A O 1
ATOM 1555 N N . ALA A 1 196 ? -20.741 2.740 12.077 1.00 95.88 196 ALA A N 1
ATOM 1556 C CA . ALA A 1 196 ? -20.640 1.413 12.666 1.00 95.88 196 ALA A CA 1
ATOM 1557 C C . ALA A 1 196 ? -21.937 0.967 13.344 1.00 95.88 196 ALA A C 1
ATOM 1559 O O . ALA A 1 196 ? -22.289 -0.203 13.228 1.00 95.88 196 ALA A O 1
ATOM 1560 N N . VAL A 1 197 ? -22.636 1.887 14.004 1.00 96.81 197 VAL A N 1
ATOM 1561 C CA . VAL A 1 197 ? -23.931 1.624 14.639 1.00 96.81 197 VAL A CA 1
ATOM 1562 C C . VAL A 1 197 ? -25.016 1.419 13.588 1.00 96.81 197 VAL A C 1
ATOM 1564 O O . VAL A 1 197 ? -25.738 0.433 13.677 1.00 96.81 197 VAL A O 1
ATOM 1567 N N . GLN A 1 198 ? -25.049 2.249 12.543 1.00 97.25 198 GLN A N 1
ATOM 1568 C CA . GLN A 1 198 ? -25.956 2.065 11.401 1.00 97.25 198 GLN A CA 1
ATOM 1569 C C . GLN A 1 198 ? -25.767 0.687 10.756 1.00 97.25 198 GLN A C 1
ATOM 1571 O O . GLN A 1 198 ? -26.724 -0.049 10.548 1.00 97.25 198 GLN A O 1
ATOM 1576 N N . LYS A 1 199 ? -24.513 0.267 10.531 1.00 96.94 199 LYS A N 1
ATOM 1577 C CA . LYS A 1 199 ? -24.234 -1.064 9.974 1.00 96.94 199 LYS A CA 1
ATOM 1578 C C . LYS A 1 199 ? -24.681 -2.205 10.890 1.00 96.94 199 LYS A C 1
ATOM 1580 O O . LYS A 1 199 ? -25.086 -3.252 10.392 1.00 96.94 199 LYS A O 1
ATOM 1585 N N . HIS A 1 200 ? -24.586 -2.024 12.207 1.00 96.75 200 HIS A N 1
ATOM 1586 C CA . HIS A 1 200 ? -25.110 -2.991 13.169 1.00 96.75 200 HIS A CA 1
ATOM 1587 C C . HIS A 1 200 ? -26.639 -3.062 13.080 1.00 96.75 200 HIS A C 1
ATOM 1589 O O . HIS A 1 200 ? -27.190 -4.152 12.978 1.00 96.75 200 HIS A O 1
ATOM 1595 N N . GLU A 1 201 ? -27.319 -1.920 13.053 1.00 97.12 201 GLU A N 1
ATOM 1596 C CA . GLU A 1 201 ? -28.773 -1.860 12.916 1.00 97.12 201 GLU A CA 1
ATOM 1597 C C . GLU A 1 201 ? -29.262 -2.505 11.616 1.00 97.12 201 GLU A C 1
ATOM 1599 O O . GLU A 1 201 ? -30.154 -3.345 11.659 1.00 97.12 201 GLU A O 1
ATOM 1604 N N . GLU A 1 202 ? -28.609 -2.229 10.486 1.00 97.06 202 GLU A N 1
ATOM 1605 C CA . GLU A 1 202 ? -28.895 -2.889 9.205 1.00 97.06 202 GLU A CA 1
ATOM 1606 C C . GLU A 1 202 ? -28.774 -4.421 9.275 1.00 97.06 202 GLU A C 1
ATOM 1608 O O . GLU A 1 202 ? -29.500 -5.131 8.585 1.00 97.06 202 GLU A O 1
ATOM 1613 N N . GLN A 1 203 ? -27.832 -4.947 10.067 1.00 95.38 203 GLN A N 1
ATOM 1614 C CA . GLN A 1 203 ? -27.588 -6.390 10.174 1.00 95.38 203 GLN A CA 1
ATOM 1615 C C . GLN A 1 203 ? -28.510 -7.089 11.175 1.00 95.38 203 GLN A C 1
ATOM 1617 O O . GLN A 1 203 ? -28.874 -8.242 10.959 1.00 95.38 203 GLN A O 1
ATOM 1622 N N . PHE A 1 204 ? -28.846 -6.422 12.280 1.00 95.56 204 PHE A N 1
ATOM 1623 C CA . PHE A 1 204 ? -29.549 -7.028 13.414 1.00 95.56 204 PHE A CA 1
ATOM 1624 C C . PHE A 1 204 ? -30.984 -6.518 13.594 1.00 95.56 204 PHE A C 1
ATOM 1626 O O . PHE A 1 204 ? -31.681 -6.985 14.495 1.00 95.56 204 PHE A O 1
ATOM 1633 N N . GLY A 1 205 ? -31.424 -5.556 12.778 1.00 96.81 205 GLY A N 1
ATOM 1634 C CA . GLY A 1 205 ? -32.747 -4.929 12.856 1.00 96.81 205 GLY A CA 1
ATOM 1635 C C . GLY A 1 205 ? -32.959 -4.065 14.102 1.00 96.81 205 GLY A C 1
ATOM 1636 O O . GLY A 1 205 ? -34.093 -3.725 14.426 1.00 96.81 205 GLY A O 1
ATOM 1637 N N . ARG A 1 206 ? -31.892 -3.762 14.849 1.00 96.12 206 ARG A N 1
ATOM 1638 C CA . ARG A 1 206 ? -31.937 -2.965 16.080 1.00 96.12 206 ARG A CA 1
ATOM 1639 C C . ARG A 1 206 ? -30.588 -2.336 16.379 1.00 96.12 206 ARG A C 1
ATOM 1641 O O . ARG A 1 206 ? -29.548 -2.916 16.071 1.00 96.12 206 ARG A O 1
ATOM 1648 N N . VAL A 1 207 ? -30.603 -1.206 17.073 1.00 97.00 207 VAL A N 1
ATOM 1649 C CA . VAL A 1 207 ? -29.386 -0.582 17.599 1.00 97.00 207 VAL A CA 1
ATOM 1650 C C . VAL A 1 207 ? -28.752 -1.409 18.732 1.00 97.00 207 VAL A C 1
ATOM 1652 O O . VAL A 1 207 ? -29.458 -2.072 19.504 1.00 97.00 207 VAL A O 1
ATOM 1655 N N . PRO A 1 208 ? -27.415 -1.378 18.879 1.00 96.19 208 PRO A N 1
ATOM 1656 C CA . PRO A 1 208 ? -26.725 -2.074 19.954 1.00 96.19 208 PRO A CA 1
ATOM 1657 C C . PRO A 1 208 ? -27.047 -1.444 21.315 1.00 96.19 208 PRO A C 1
ATOM 1659 O O . PRO A 1 208 ? -27.100 -0.225 21.473 1.00 96.19 208 PRO A O 1
ATOM 1662 N N . GLN A 1 209 ? -27.175 -2.278 22.349 1.00 95.31 209 GLN A N 1
ATOM 1663 C CA . GLN A 1 209 ? -27.372 -1.783 23.718 1.00 95.31 209 GLN A CA 1
ATOM 1664 C C . GLN A 1 209 ? -26.118 -1.097 24.280 1.00 95.31 209 GLN A C 1
ATOM 1666 O O . GLN A 1 209 ? -26.219 -0.173 25.090 1.00 95.31 209 GLN A O 1
ATOM 1671 N N . LEU A 1 210 ? -24.937 -1.566 23.869 1.00 95.06 210 LEU A N 1
ATOM 1672 C CA . LEU A 1 210 ? -23.636 -1.071 24.295 1.00 95.06 210 LEU A CA 1
ATOM 1673 C C . LEU A 1 210 ? -22.742 -0.847 23.077 1.00 95.06 210 LEU A C 1
ATOM 1675 O O . LEU A 1 210 ? -22.482 -1.773 22.317 1.00 95.06 210 LEU A O 1
ATOM 1679 N N . VAL A 1 211 ? -22.183 0.353 22.967 1.00 96.06 211 VAL A N 1
ATOM 1680 C CA . VAL A 1 211 ? -21.089 0.664 22.044 1.00 96.06 211 VAL A CA 1
ATOM 1681 C C . VAL A 1 211 ? -19.834 0.943 22.857 1.00 96.06 211 VAL A C 1
ATOM 1683 O O . VAL A 1 211 ? -19.846 1.789 23.751 1.00 96.06 211 VAL A O 1
ATOM 1686 N N . ALA A 1 212 ? -18.736 0.251 22.558 1.00 94.81 212 ALA A N 1
ATOM 1687 C CA . ALA A 1 212 ? -17.450 0.480 23.208 1.00 94.81 212 ALA A CA 1
ATOM 1688 C C . ALA A 1 212 ? -16.338 0.691 22.175 1.00 94.81 212 ALA A C 1
ATOM 1690 O O . ALA A 1 212 ? -16.175 -0.107 21.256 1.00 94.81 212 ALA A O 1
ATOM 1691 N N . GLY A 1 213 ? -15.558 1.760 22.337 1.00 92.50 213 GLY A N 1
ATOM 1692 C CA . GLY A 1 213 ? -14.534 2.158 21.372 1.00 92.50 213 GLY A CA 1
ATOM 1693 C C . GLY A 1 213 ? -13.333 2.846 22.012 1.00 92.50 213 GLY A C 1
ATOM 1694 O O . GLY A 1 213 ? -13.341 3.191 23.198 1.00 92.50 213 GLY A O 1
ATOM 1695 N N . ASP A 1 214 ? -12.279 3.013 21.214 1.00 89.50 214 ASP A N 1
ATOM 1696 C CA . ASP A 1 214 ? -11.078 3.753 21.602 1.00 89.50 214 ASP A CA 1
ATOM 1697 C C . ASP A 1 214 ? -11.325 5.258 21.642 1.00 89.50 214 ASP A C 1
ATOM 1699 O O . ASP A 1 214 ? -12.214 5.779 20.976 1.00 89.50 214 ASP A O 1
ATOM 1703 N N . ALA A 1 215 ? -10.455 5.984 22.349 1.00 89.25 215 ALA A N 1
ATOM 1704 C CA . ALA A 1 215 ? -10.536 7.442 22.440 1.00 89.25 215 ALA A CA 1
ATOM 1705 C C . ALA A 1 215 ? -10.500 8.156 21.077 1.00 89.25 215 ALA A C 1
ATOM 1707 O O . ALA A 1 215 ? -10.997 9.269 20.963 1.00 89.25 215 ALA A O 1
ATOM 1708 N N . GLY A 1 216 ? -9.914 7.529 20.049 1.00 88.50 216 GLY A N 1
ATOM 1709 C CA . GLY A 1 216 ? -9.880 8.077 18.691 1.00 88.50 216 GLY A CA 1
ATOM 1710 C C . GLY A 1 216 ? -11.252 8.163 18.014 1.00 88.50 216 GLY A C 1
ATOM 1711 O O . GLY A 1 216 ? -11.411 8.969 17.110 1.00 88.50 216 GLY A O 1
ATOM 1712 N N . PHE A 1 217 ? -12.242 7.386 18.470 1.00 91.56 217 PHE A N 1
ATOM 1713 C CA . PHE A 1 217 ? -13.617 7.422 17.954 1.00 91.56 217 PHE A CA 1
ATOM 1714 C C . PHE A 1 217 ? -14.482 8.501 18.623 1.00 91.56 217 PHE A C 1
ATOM 1716 O O . PHE A 1 217 ? -15.658 8.650 18.292 1.00 91.56 217 PHE A O 1
ATOM 1723 N N . TYR A 1 218 ? -13.938 9.220 19.609 1.00 92.00 218 TYR A N 1
ATOM 1724 C CA . TYR A 1 218 ? -14.700 10.203 20.363 1.00 92.00 218 TYR A CA 1
ATOM 1725 C C . TYR A 1 218 ? -14.933 11.484 19.552 1.00 92.00 218 TYR A C 1
ATOM 1727 O O . TYR A 1 218 ? -13.986 12.131 19.106 1.00 92.00 218 TYR A O 1
ATOM 1735 N N . SER A 1 219 ? -16.192 11.909 19.486 1.00 91.81 219 SER A N 1
ATOM 1736 C CA . SER A 1 219 ? -16.600 13.287 19.218 1.00 91.81 219 SER A CA 1
ATOM 1737 C C . SER A 1 219 ? -17.882 13.571 20.014 1.00 91.81 219 SER A C 1
ATOM 1739 O O . SER A 1 219 ? -18.623 12.641 20.335 1.00 91.81 219 SER A O 1
ATOM 1741 N N . ALA A 1 220 ? -18.146 14.834 20.366 1.00 90.25 220 ALA A N 1
ATOM 1742 C CA . ALA A 1 220 ? -19.395 15.186 21.055 1.00 90.25 220 ALA A CA 1
ATOM 1743 C C . ALA A 1 220 ? -20.625 14.903 20.172 1.00 90.25 220 ALA A C 1
ATOM 1745 O O . ALA A 1 220 ? -21.619 14.381 20.665 1.00 90.25 220 ALA A O 1
ATOM 1746 N N . SER A 1 221 ? -20.503 15.166 18.864 1.00 93.19 221 SER A N 1
ATOM 1747 C CA . SER A 1 221 ? -21.532 14.860 17.863 1.00 93.19 221 SER A CA 1
ATOM 1748 C C . SER A 1 221 ? -21.872 13.372 17.840 1.00 93.19 221 SER A C 1
ATOM 1750 O O . SER A 1 221 ? -23.041 13.018 17.874 1.00 93.19 221 SER A O 1
ATOM 1752 N N . ASN A 1 222 ? -20.860 12.497 17.870 1.00 93.31 222 ASN A N 1
ATOM 1753 C CA . ASN A 1 222 ? -21.081 11.053 17.847 1.00 93.31 222 ASN A CA 1
ATOM 1754 C C . ASN A 1 222 ? -21.874 10.579 19.065 1.00 93.31 222 ASN A C 1
ATOM 1756 O O . ASN A 1 222 ? -22.686 9.673 18.947 1.00 93.31 222 ASN A O 1
ATOM 1760 N N . GLU A 1 223 ? -21.609 11.128 20.252 1.00 92.06 223 GLU A N 1
ATOM 1761 C CA . GLU A 1 223 ? -22.330 10.712 21.459 1.00 92.06 223 GLU A CA 1
ATOM 1762 C C . GLU A 1 223 ? -23.781 11.183 21.462 1.00 92.06 223 GLU A C 1
ATOM 1764 O O . GLU A 1 223 ? -24.645 10.425 21.903 1.00 92.06 223 GLU A O 1
ATOM 1769 N N . ALA A 1 224 ? -24.042 12.396 20.967 1.00 93.94 224 ALA A N 1
ATOM 1770 C CA . ALA A 1 224 ? -25.398 12.899 20.783 1.00 93.94 224 ALA A CA 1
ATOM 1771 C C . ALA A 1 224 ? -26.164 12.021 19.784 1.00 93.94 224 ALA A C 1
ATOM 1773 O O . ALA A 1 224 ? -27.190 11.453 20.140 1.00 93.94 224 ALA A O 1
ATOM 1774 N N . GLU A 1 225 ? -25.589 11.792 18.602 1.00 96.56 225 GLU A N 1
ATOM 1775 C CA . GLU A 1 225 ? -26.218 11.010 17.536 1.00 96.56 225 GLU A CA 1
ATOM 1776 C C . GLU A 1 225 ? -26.471 9.555 17.955 1.00 96.56 225 GLU A C 1
ATOM 1778 O O . GLU A 1 225 ? -27.570 9.042 17.788 1.00 96.56 225 GLU A O 1
ATOM 1783 N N . LEU A 1 226 ? -25.511 8.888 18.608 1.00 96.56 226 LEU A N 1
ATOM 1784 C CA . LEU A 1 226 ? -25.737 7.536 19.139 1.00 96.56 226 LEU A CA 1
ATOM 1785 C C . LEU A 1 226 ? -26.844 7.500 20.204 1.00 96.56 226 LEU A C 1
ATOM 1787 O O . LEU A 1 226 ? -27.555 6.499 20.309 1.00 96.56 226 LEU A O 1
ATOM 1791 N N . SER A 1 227 ? -26.972 8.557 21.009 1.00 95.12 227 SER A N 1
ATOM 1792 C CA . SER A 1 227 ? -28.034 8.651 22.016 1.00 95.12 227 SER A CA 1
ATOM 1793 C C . SER A 1 227 ? -29.400 8.843 21.355 1.00 95.12 227 SER A C 1
ATOM 1795 O O . SER A 1 227 ? -30.352 8.182 21.758 1.00 95.12 227 SER A O 1
ATOM 1797 N N . GLU A 1 228 ? -29.482 9.677 20.315 1.00 96.69 228 GLU A N 1
ATOM 1798 C CA . GLU A 1 228 ? -30.684 9.882 19.491 1.00 96.69 228 GLU A CA 1
ATOM 1799 C C . GLU A 1 228 ? -31.097 8.605 18.748 1.00 96.69 228 GLU A C 1
ATOM 1801 O O . GLU A 1 228 ? -32.277 8.268 18.719 1.00 96.69 228 GLU A O 1
ATOM 1806 N N . MET A 1 229 ? -30.130 7.828 18.250 1.00 96.81 229 MET A N 1
ATOM 1807 C CA . MET A 1 229 ? -30.364 6.492 17.687 1.00 96.81 229 MET A CA 1
ATOM 1808 C C . MET A 1 229 ? -30.868 5.474 18.731 1.00 96.81 229 MET A C 1
ATOM 1810 O O . MET A 1 229 ? -31.298 4.383 18.371 1.00 96.81 229 MET A O 1
ATOM 1814 N N . GLY A 1 230 ? -30.801 5.780 20.032 1.00 96.56 230 GLY A N 1
ATOM 1815 C CA . GLY A 1 230 ? -31.297 4.909 21.102 1.00 96.56 230 GLY A CA 1
ATOM 1816 C C . GLY A 1 230 ? -30.257 3.962 21.714 1.00 96.56 230 GLY A C 1
ATOM 1817 O O . GLY A 1 230 ? -30.619 3.013 22.420 1.00 96.56 230 GLY A O 1
ATOM 1818 N N . VAL A 1 231 ? -28.956 4.198 21.500 1.00 96.81 231 VAL A N 1
ATOM 1819 C CA . VAL A 1 231 ? -27.891 3.421 22.155 1.00 96.81 231 VAL A CA 1
ATOM 1820 C C . VAL A 1 231 ? -27.884 3.713 23.658 1.00 96.81 231 VAL A C 1
ATOM 1822 O O . VAL A 1 231 ? -27.511 4.794 24.109 1.00 96.81 231 VAL A O 1
ATOM 1825 N N . LYS A 1 232 ? -28.234 2.708 24.468 1.00 94.44 232 LYS A N 1
ATOM 1826 C CA . LYS A 1 232 ? -28.380 2.864 25.930 1.00 94.44 232 LYS A CA 1
ATOM 1827 C C . LYS A 1 232 ? -27.062 3.131 26.654 1.00 94.44 232 LYS A C 1
ATOM 1829 O O . LYS A 1 232 ? -27.042 3.800 27.688 1.00 94.44 232 LYS A O 1
ATOM 1834 N N . GLN A 1 233 ? -25.960 2.559 26.171 1.00 94.75 233 GLN A N 1
ATOM 1835 C CA . GLN A 1 233 ? -24.667 2.670 26.829 1.00 94.75 233 GLN A CA 1
ATOM 1836 C C . GLN A 1 233 ? -23.544 2.973 25.832 1.00 94.75 233 GLN A C 1
ATOM 1838 O O . GLN A 1 233 ? -23.145 2.121 25.045 1.00 94.75 233 GLN A O 1
ATOM 1843 N N . ILE A 1 234 ? -22.956 4.166 25.940 1.00 95.75 234 ILE A N 1
ATOM 1844 C CA . ILE A 1 234 ? -21.831 4.595 25.101 1.00 95.75 234 ILE A CA 1
ATOM 1845 C C . ILE A 1 234 ? -20.557 4.639 25.949 1.00 95.75 234 ILE A C 1
ATOM 1847 O O . ILE A 1 234 ? -20.449 5.361 26.941 1.00 95.75 234 ILE A O 1
ATOM 1851 N N . SER A 1 235 ? -19.574 3.826 25.577 1.00 95.25 235 SER A N 1
ATOM 1852 C CA . SER A 1 235 ? -18.290 3.688 26.256 1.00 95.25 235 SER A CA 1
ATOM 1853 C C . SER A 1 235 ? -17.151 4.068 25.316 1.00 95.25 235 SER A C 1
ATOM 1855 O O . SER A 1 235 ? -16.408 3.214 24.834 1.00 95.25 235 SER A O 1
ATOM 1857 N N . VAL A 1 236 ? -17.004 5.366 25.054 1.00 94.44 236 VAL A N 1
ATOM 1858 C CA . VAL A 1 236 ? -15.897 5.923 24.265 1.00 94.44 236 VAL A CA 1
ATOM 1859 C C . VAL A 1 236 ? -15.204 7.011 25.092 1.00 94.44 236 VAL A C 1
ATOM 1861 O O . VAL A 1 236 ? -15.853 7.973 25.501 1.00 94.44 236 VAL A O 1
ATOM 1864 N N . PRO A 1 237 ? -13.916 6.853 25.446 1.00 92.50 237 PRO A N 1
ATOM 1865 C CA . PRO A 1 237 ? -13.265 7.756 26.385 1.00 92.50 237 PRO A CA 1
ATOM 1866 C C . PRO A 1 237 ? -12.796 9.048 25.719 1.00 92.50 237 PRO A C 1
ATOM 1868 O O . PRO A 1 237 ? -12.072 9.020 24.730 1.00 92.50 237 PRO A O 1
ATOM 1871 N N . ASN A 1 238 ? -13.091 10.188 26.340 1.00 91.00 238 ASN A N 1
ATOM 1872 C CA . ASN A 1 238 ? -12.464 11.459 25.993 1.00 91.00 238 ASN A CA 1
ATOM 1873 C C . ASN A 1 238 ? -11.260 11.701 26.917 1.00 91.00 238 ASN A C 1
ATOM 1875 O O . ASN A 1 238 ? -11.426 12.088 28.079 1.00 91.00 238 ASN A O 1
ATOM 1879 N N . ARG A 1 239 ? -10.044 11.476 26.400 1.00 79.69 239 ARG A N 1
ATOM 1880 C CA . ARG A 1 239 ? -8.790 11.612 27.169 1.00 79.69 239 ARG A CA 1
ATOM 1881 C C . ARG A 1 239 ? -8.366 13.061 27.419 1.00 79.69 239 ARG A C 1
ATOM 1883 O O . ARG A 1 239 ? -7.612 13.298 28.355 1.00 79.69 239 ARG A O 1
ATOM 1890 N N . SER A 1 240 ? -8.836 14.016 26.621 1.00 82.69 240 SER A N 1
ATOM 1891 C CA . SER A 1 240 ? -8.476 15.436 26.737 1.00 82.69 240 SER A CA 1
ATOM 1892 C C . SER A 1 240 ? -9.510 16.257 27.513 1.00 82.69 240 SER A C 1
ATOM 1894 O O . SER A 1 240 ? -9.382 17.477 27.615 1.00 82.69 240 SER A O 1
ATOM 1896 N N . THR A 1 241 ? -10.536 15.618 28.088 1.00 82.75 241 THR A N 1
ATOM 1897 C CA . THR A 1 241 ? -11.614 16.348 28.757 1.00 82.75 241 THR A CA 1
ATOM 1898 C C . THR A 1 241 ? -11.158 17.057 30.039 1.00 82.75 241 THR A C 1
ATOM 1900 O O . THR A 1 241 ? -10.548 16.473 30.949 1.00 82.75 241 THR A O 1
ATOM 1903 N N . LYS A 1 242 ? -11.523 18.338 30.134 1.00 83.69 242 LYS A N 1
ATOM 1904 C CA . LYS A 1 242 ? -11.425 19.143 31.357 1.00 83.69 242 LYS A CA 1
ATOM 1905 C C . LYS A 1 242 ? -12.722 19.129 32.178 1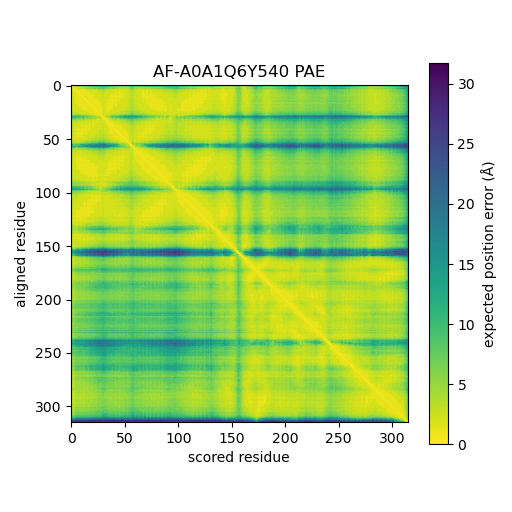.00 83.69 242 LYS A C 1
ATOM 1907 O O . LYS A 1 242 ? -12.691 19.547 33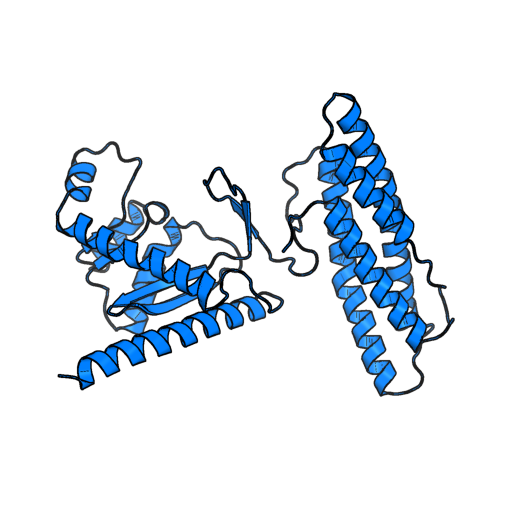.327 1.00 83.69 242 LYS A O 1
ATOM 1912 N N . SER A 1 243 ? -13.823 18.597 31.635 1.00 89.25 243 SER A N 1
ATOM 1913 C CA . SER A 1 243 ? -15.127 18.556 32.313 1.00 89.25 243 SER A CA 1
ATOM 1914 C C . SER A 1 243 ? -15.113 17.581 33.507 1.00 89.25 243 SER A C 1
ATOM 1916 O O . SER A 1 243 ? -14.858 16.380 33.318 1.00 89.25 243 SER A O 1
ATOM 1918 N N . PRO A 1 244 ? -15.414 18.050 34.735 1.00 87.19 244 PRO A N 1
ATOM 1919 C CA . PRO A 1 244 ? -15.554 17.189 35.910 1.00 87.19 244 PRO A CA 1
ATOM 1920 C C . PRO A 1 244 ? -16.670 16.149 35.755 1.00 87.19 244 PRO A C 1
ATOM 1922 O O . PRO A 1 244 ? -16.499 14.990 36.141 1.00 87.19 244 PRO A O 1
ATOM 1925 N N . GLU A 1 245 ? -17.783 16.531 35.129 1.00 87.50 245 GLU A N 1
ATOM 1926 C CA . GLU A 1 245 ? -18.925 15.650 34.870 1.00 87.50 245 GLU A CA 1
ATOM 1927 C C . GLU A 1 245 ? -18.536 14.495 33.955 1.00 87.50 245 GLU A C 1
ATOM 1929 O O . GLU A 1 245 ? -18.809 13.331 34.257 1.00 87.50 245 GLU A O 1
ATOM 1934 N N . ARG A 1 246 ? -17.796 14.786 32.878 1.00 87.19 246 ARG A N 1
ATOM 1935 C CA . ARG A 1 246 ? -17.322 13.750 31.960 1.00 87.19 246 ARG A CA 1
ATOM 1936 C C . ARG A 1 246 ? -16.351 12.794 32.639 1.00 87.19 246 ARG A C 1
ATOM 1938 O O . ARG A 1 246 ? -16.411 11.586 32.404 1.00 87.19 246 ARG A O 1
ATOM 1945 N N . ARG A 1 247 ? -15.478 13.299 33.514 1.00 88.06 247 ARG A N 1
ATOM 1946 C CA . ARG A 1 247 ? -14.594 12.453 34.333 1.00 88.06 247 ARG A CA 1
ATOM 1947 C C . ARG A 1 247 ? -15.398 11.555 35.272 1.00 88.06 247 ARG A C 1
ATOM 1949 O O . ARG A 1 247 ? -15.077 10.374 35.388 1.00 88.06 247 ARG A O 1
ATOM 1956 N N . ARG A 1 248 ? -16.457 12.074 35.904 1.00 90.31 248 ARG A N 1
ATOM 1957 C CA . ARG A 1 248 ? -17.366 11.284 36.752 1.00 90.31 248 ARG A CA 1
ATOM 1958 C C . ARG A 1 248 ? -18.105 10.223 35.931 1.00 90.31 248 ARG A C 1
ATOM 1960 O O . ARG A 1 248 ? -18.154 9.068 36.346 1.00 90.31 248 ARG A O 1
ATOM 1967 N N . HIS A 1 249 ? -18.589 10.570 34.738 1.00 88.75 249 HIS A N 1
ATOM 1968 C CA . HIS A 1 249 ? -19.228 9.631 33.816 1.00 88.75 249 HIS A CA 1
ATOM 1969 C C . HIS A 1 249 ? -18.284 8.487 33.409 1.00 88.75 249 HIS A C 1
ATOM 1971 O O . HIS A 1 249 ? -18.648 7.321 33.537 1.00 88.75 249 HIS A O 1
ATOM 1977 N N . GLN A 1 250 ? -17.049 8.794 32.993 1.00 91.44 250 GLN A N 1
ATOM 1978 C CA . GLN A 1 250 ? -16.054 7.783 32.598 1.00 91.44 250 GLN A CA 1
ATOM 1979 C C . GLN A 1 250 ? -15.626 6.860 33.760 1.00 91.44 250 GLN A C 1
ATOM 1981 O O . GLN A 1 250 ? -15.126 5.759 33.530 1.00 91.44 250 GLN A O 1
ATOM 1986 N N . LYS A 1 251 ? -15.847 7.272 35.018 1.00 91.44 251 LYS A N 1
ATOM 1987 C CA . LYS A 1 251 ? -15.611 6.453 36.219 1.00 91.44 251 LYS A CA 1
ATOM 1988 C C . LYS A 1 251 ? -16.784 5.531 36.584 1.00 91.44 251 LYS A C 1
ATOM 1990 O O . LYS A 1 251 ? -16.590 4.640 37.414 1.00 91.44 251 LYS A O 1
ATOM 1995 N N . LYS A 1 252 ? -17.970 5.695 35.979 1.00 94.75 252 LYS A N 1
ATOM 1996 C CA . LYS A 1 252 ? -19.147 4.847 36.252 1.00 94.75 252 LYS A CA 1
ATOM 1997 C C . LYS A 1 252 ? -18.839 3.368 35.987 1.00 94.75 252 LYS A C 1
ATOM 1999 O O . LYS A 1 252 ? -18.107 3.019 35.058 1.00 94.75 252 LYS A O 1
ATOM 2004 N N . ARG A 1 253 ? -19.446 2.476 36.781 1.00 94.38 253 ARG A N 1
ATOM 2005 C CA . ARG A 1 253 ? -19.268 1.016 36.659 1.00 94.38 253 ARG A CA 1
ATOM 2006 C C . ARG A 1 253 ? -19.638 0.504 35.264 1.00 94.38 253 ARG A C 1
ATOM 2008 O O . ARG A 1 253 ? -18.899 -0.307 34.712 1.00 94.38 253 ARG A O 1
ATOM 2015 N N . SER A 1 254 ? -20.728 1.012 34.685 1.00 93.44 254 SER A N 1
ATOM 2016 C CA . SER A 1 254 ? -21.164 0.690 33.322 1.00 93.44 254 SER A CA 1
ATOM 2017 C C . SER A 1 254 ? -20.079 1.033 32.298 1.00 93.44 254 SER A C 1
ATOM 2019 O O . SER A 1 254 ? -19.619 0.148 31.577 1.00 93.44 254 SER A O 1
ATOM 2021 N N . PHE A 1 255 ? -19.577 2.271 32.310 1.00 95.06 255 PHE A N 1
ATOM 2022 C CA . PHE A 1 255 ? -18.512 2.723 31.414 1.00 95.06 255 PHE A CA 1
ATOM 2023 C C . PHE A 1 255 ? -17.247 1.861 31.538 1.00 95.06 255 PHE A C 1
ATOM 2025 O O . PHE A 1 255 ? -16.702 1.405 30.535 1.00 95.06 255 PHE A O 1
ATOM 2032 N N . ARG A 1 256 ? -16.809 1.564 32.769 1.00 93.81 256 ARG A N 1
ATOM 2033 C CA . ARG A 1 256 ? -15.648 0.690 33.016 1.00 93.81 256 ARG A CA 1
ATOM 2034 C C . ARG A 1 256 ? -15.876 -0.732 32.502 1.00 93.81 256 ARG A C 1
ATOM 2036 O O . ARG A 1 256 ? -14.941 -1.331 31.982 1.00 93.81 256 ARG A O 1
ATOM 2043 N N . ARG A 1 257 ? -17.093 -1.272 32.621 1.00 93.25 257 ARG A N 1
ATOM 2044 C CA . ARG A 1 257 ? -17.459 -2.584 32.059 1.00 93.25 257 ARG A CA 1
ATOM 2045 C C . ARG A 1 257 ? -17.381 -2.578 30.530 1.00 93.25 257 ARG A C 1
ATOM 2047 O O . ARG A 1 257 ? -16.794 -3.497 29.973 1.00 93.25 257 ARG A O 1
ATOM 2054 N N . GLY A 1 258 ? -17.874 -1.524 29.875 1.00 93.81 258 GLY A N 1
ATOM 2055 C CA . GLY A 1 258 ? -17.745 -1.357 28.422 1.00 93.81 258 GLY A CA 1
ATOM 2056 C C . GLY A 1 258 ? -16.285 -1.310 27.965 1.00 93.81 258 GLY A C 1
ATOM 2057 O O . GLY A 1 258 ? -15.895 -2.029 27.051 1.00 93.81 258 GLY A O 1
ATOM 2058 N N . GLN A 1 259 ? -15.436 -0.560 28.672 1.00 94.06 259 GLN A N 1
ATOM 2059 C CA . GLN A 1 259 ? -13.999 -0.526 28.382 1.00 94.06 259 GLN A CA 1
ATOM 2060 C C . GLN A 1 259 ? -13.285 -1.858 28.653 1.00 94.06 259 GLN A C 1
ATOM 2062 O O . GLN A 1 259 ? -12.362 -2.200 27.920 1.00 94.06 259 GLN A O 1
ATOM 2067 N N . LYS A 1 260 ? -13.701 -2.626 29.670 1.00 91.25 260 LYS A N 1
ATOM 2068 C CA . LYS A 1 260 ? -13.182 -3.985 29.898 1.00 91.25 260 LYS A CA 1
ATOM 2069 C C . LYS A 1 260 ? -13.529 -4.916 28.737 1.00 91.25 260 LYS A C 1
ATOM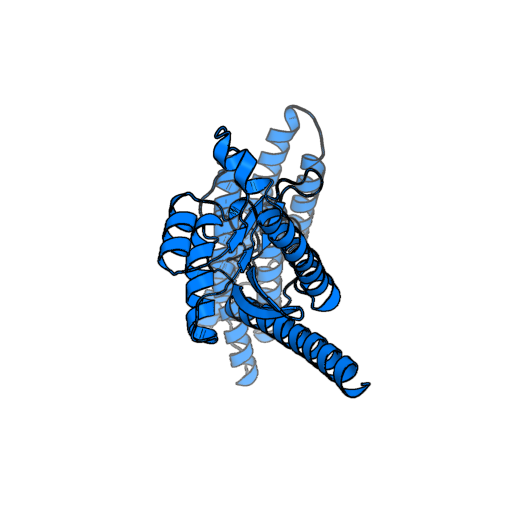 2071 O O . LYS A 1 260 ? -12.655 -5.650 28.292 1.00 91.25 260 LYS A O 1
ATOM 2076 N N . TRP A 1 261 ? -14.763 -4.847 28.236 1.00 90.12 261 TRP A N 1
ATOM 2077 C CA . TRP A 1 261 ? -15.198 -5.615 27.068 1.00 90.12 261 TRP A CA 1
ATOM 2078 C C . TRP A 1 261 ? -14.395 -5.232 25.814 1.00 90.12 261 TRP A C 1
ATOM 2080 O O . TRP A 1 261 ? -13.819 -6.101 25.164 1.00 90.12 261 TRP A O 1
ATOM 2090 N N . ARG A 1 262 ? -14.218 -3.926 25.559 1.00 91.12 262 ARG A N 1
ATOM 2091 C CA . ARG A 1 262 ? -13.404 -3.394 24.447 1.00 91.12 262 ARG A CA 1
ATOM 2092 C C . ARG A 1 262 ? -11.978 -3.957 24.418 1.00 91.12 262 ARG A C 1
ATOM 2094 O O . ARG A 1 262 ? -11.443 -4.204 23.344 1.00 91.12 262 ARG A O 1
ATOM 2101 N N . THR A 1 263 ? -11.349 -4.183 25.573 1.00 86.38 263 THR A N 1
ATOM 2102 C CA . THR A 1 263 ? -9.992 -4.759 25.636 1.00 86.38 263 THR A CA 1
ATOM 2103 C C . THR A 1 263 ? -9.900 -6.128 24.942 1.00 86.38 263 THR A C 1
ATOM 2105 O O . THR A 1 263 ? -8.852 -6.451 24.382 1.00 86.38 263 THR A O 1
ATOM 2108 N N . GLY A 1 264 ? -10.990 -6.906 24.899 1.00 84.56 264 GLY A N 1
ATOM 2109 C CA . GLY A 1 264 ? -11.061 -8.162 24.142 1.00 84.56 264 GLY A CA 1
ATOM 2110 C C . GLY A 1 264 ? -10.785 -7.977 22.645 1.00 84.56 264 GLY A C 1
ATOM 2111 O O . GLY A 1 264 ? -10.018 -8.747 22.060 1.00 84.56 264 GLY A O 1
ATOM 2112 N N . VAL A 1 265 ? -11.276 -6.877 22.063 1.00 84.88 265 VAL A N 1
ATOM 2113 C CA . VAL A 1 265 ? -11.090 -6.525 20.645 1.00 84.88 265 VAL A CA 1
ATOM 2114 C C . VAL A 1 265 ? -9.609 -6.319 20.301 1.00 84.88 265 VAL A C 1
ATOM 2116 O O . VAL A 1 265 ? -9.149 -6.678 19.215 1.00 84.88 265 VAL A O 1
ATOM 2119 N N . GLU A 1 266 ? -8.795 -5.795 21.225 1.00 83.69 266 GLU A N 1
ATOM 2120 C CA . GLU A 1 266 ? -7.345 -5.674 21.004 1.00 83.69 266 GLU A CA 1
ATOM 2121 C C . GLU A 1 266 ? -6.678 -7.051 20.885 1.00 83.69 266 GLU A C 1
ATOM 2123 O O . GLU A 1 266 ? -5.831 -7.277 20.007 1.00 83.69 266 GLU A O 1
ATOM 2128 N N . GLY A 1 267 ? -7.102 -7.992 21.734 1.00 86.44 267 GLY A N 1
ATOM 2129 C CA . GLY A 1 267 ? -6.740 -9.401 21.635 1.00 86.44 267 GLY A CA 1
ATOM 2130 C C . GLY A 1 267 ? -7.155 -9.980 20.284 1.00 86.44 267 GLY A C 1
ATOM 2131 O O . GLY A 1 267 ? -6.329 -10.583 19.592 1.00 86.44 267 GLY A O 1
ATOM 2132 N N . ARG A 1 268 ? -8.385 -9.695 19.847 1.00 88.00 268 ARG A N 1
ATOM 2133 C CA . ARG A 1 268 ? -8.948 -10.156 18.574 1.00 88.00 268 ARG A CA 1
ATOM 2134 C C . ARG A 1 268 ? -8.164 -9.654 17.364 1.00 88.00 268 ARG A C 1
ATOM 2136 O O . ARG A 1 268 ? -7.759 -10.447 1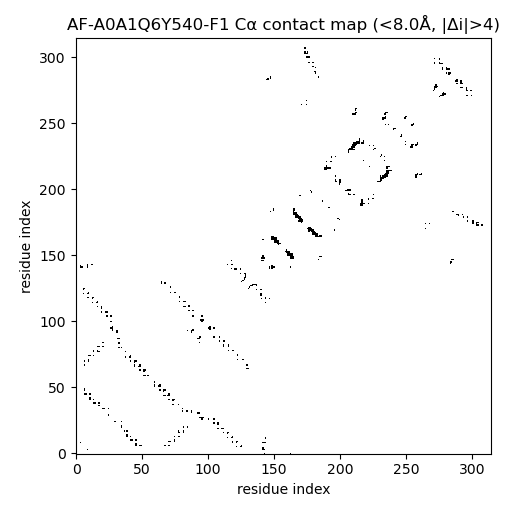6.510 1.00 88.00 268 ARG A O 1
ATOM 2143 N N . ILE A 1 269 ? -7.847 -8.362 17.314 1.00 90.06 269 ILE A N 1
ATOM 2144 C CA . ILE A 1 269 ? -6.982 -7.771 16.279 1.00 90.06 269 ILE A CA 1
ATOM 2145 C C . ILE A 1 269 ? -5.603 -8.443 16.282 1.00 90.06 269 ILE A C 1
ATOM 2147 O O . ILE A 1 269 ? -5.004 -8.666 15.225 1.00 90.06 269 ILE A O 1
ATOM 2151 N N . SER A 1 270 ? -5.081 -8.782 17.460 1.00 90.81 270 SER A N 1
ATOM 2152 C CA . SER A 1 270 ? -3.806 -9.482 17.590 1.00 90.81 270 SER A CA 1
ATOM 2153 C C . SER A 1 270 ? -3.858 -10.904 17.024 1.00 90.81 270 SER A C 1
ATOM 2155 O O . SER A 1 270 ? -2.934 -11.303 16.310 1.00 90.81 270 SER A O 1
ATOM 2157 N N . VAL A 1 271 ? -4.939 -11.650 17.275 1.00 93.06 271 VAL A N 1
ATOM 2158 C CA . VAL A 1 271 ? -5.148 -12.993 16.709 1.00 93.06 271 VAL A CA 1
ATOM 2159 C C . VAL A 1 271 ? -5.356 -12.917 15.196 1.00 93.06 271 VAL A C 1
ATOM 2161 O O . VAL A 1 271 ? -4.683 -13.646 14.473 1.00 93.06 271 VAL A O 1
ATOM 2164 N N . LEU A 1 272 ? -6.164 -11.978 14.688 1.00 94.50 272 LEU A N 1
ATOM 2165 C CA . LEU A 1 272 ? -6.316 -11.738 13.245 1.00 94.50 272 LEU A CA 1
ATOM 2166 C C . LEU A 1 272 ? -4.957 -11.512 12.566 1.00 94.50 272 LEU A C 1
ATOM 2168 O O . LEU A 1 272 ? -4.653 -12.088 11.523 1.00 94.50 272 LEU A O 1
ATOM 2172 N N . LYS A 1 273 ? -4.086 -10.708 13.181 1.00 92.69 273 LYS A N 1
ATOM 2173 C CA . LYS A 1 273 ? -2.749 -10.435 12.640 1.00 92.69 273 LYS A CA 1
ATOM 2174 C C . LYS A 1 273 ? -1.821 -11.643 12.677 1.00 92.69 273 LYS A C 1
ATOM 2176 O O . LYS A 1 273 ? -1.071 -11.833 11.722 1.00 92.69 273 LYS A O 1
ATOM 2181 N N . ARG A 1 274 ? -1.812 -12.393 13.783 1.00 92.62 274 ARG A N 1
ATOM 2182 C CA . ARG A 1 274 ? -0.839 -13.469 14.036 1.00 92.62 274 ARG A CA 1
ATOM 2183 C C . ARG A 1 274 ? -1.266 -14.809 13.443 1.00 92.62 274 ARG A C 1
ATOM 2185 O O . ARG A 1 274 ? -0.450 -15.446 12.790 1.00 92.62 274 ARG A O 1
ATOM 2192 N N . ARG A 1 275 ? -2.521 -15.212 13.652 1.00 93.50 275 ARG A N 1
ATOM 2193 C CA . ARG A 1 275 ? -3.084 -16.488 13.185 1.00 93.50 275 ARG A CA 1
ATOM 2194 C C . ARG A 1 275 ? -3.547 -16.404 11.734 1.00 93.50 275 ARG A C 1
ATOM 2196 O O . ARG A 1 275 ? -3.188 -17.255 10.935 1.00 93.50 275 ARG A O 1
ATOM 2203 N N . HIS A 1 276 ? -4.287 -15.351 11.389 1.00 94.31 276 HIS A N 1
ATOM 2204 C CA . HIS A 1 276 ? -4.956 -15.229 10.083 1.00 94.31 276 HIS A CA 1
ATOM 2205 C C . HIS A 1 276 ? -4.174 -14.383 9.065 1.00 94.31 276 HIS A C 1
ATOM 2207 O O . HIS A 1 276 ? -4.655 -14.087 7.976 1.00 94.31 276 HIS A O 1
ATOM 2213 N N . GLY A 1 277 ? -2.945 -13.973 9.400 1.00 92.50 277 GLY A N 1
ATOM 2214 C CA . GLY A 1 277 ? -2.037 -13.307 8.460 1.00 92.50 277 GLY A CA 1
ATOM 2215 C C . GLY A 1 277 ? -2.410 -11.866 8.095 1.00 92.50 277 GLY A C 1
ATOM 2216 O O . GLY A 1 277 ? -1.911 -11.332 7.100 1.00 92.50 277 GLY A O 1
ATOM 2217 N N . LEU A 1 278 ? -3.249 -11.185 8.887 1.00 94.12 278 LEU A N 1
ATOM 2218 C CA . LEU A 1 278 ? -3.634 -9.785 8.627 1.00 94.12 278 LEU A CA 1
ATOM 2219 C C . LEU A 1 278 ? -2.488 -8.792 8.894 1.00 94.12 278 LEU A C 1
ATOM 2221 O O . LEU A 1 278 ? -2.612 -7.599 8.627 1.00 94.12 278 LEU A O 1
ATOM 2225 N N . ASN A 1 279 ? -1.341 -9.263 9.390 1.00 90.25 279 ASN A N 1
ATOM 2226 C CA . ASN A 1 279 ? -0.118 -8.468 9.485 1.00 90.25 279 ASN A CA 1
ATOM 2227 C C . ASN A 1 279 ? 0.528 -8.179 8.115 1.00 90.25 279 ASN A C 1
ATOM 2229 O O . ASN A 1 279 ? 1.296 -7.221 7.999 1.00 90.25 279 ASN A O 1
ATOM 2233 N N . ARG A 1 280 ? 0.257 -8.996 7.086 1.00 91.00 280 ARG A N 1
ATOM 2234 C CA . ARG A 1 280 ? 0.827 -8.837 5.745 1.00 91.00 280 ARG A CA 1
ATOM 2235 C C . ARG A 1 280 ? -0.070 -9.466 4.680 1.00 91.00 280 ARG A C 1
ATOM 2237 O O . ARG A 1 280 ? -0.037 -10.674 4.466 1.00 91.00 280 ARG A O 1
ATOM 2244 N N . CYS A 1 281 ? -0.751 -8.616 3.917 1.00 91.94 281 CYS A N 1
ATOM 2245 C CA . CYS A 1 281 ? -1.457 -9.041 2.713 1.00 91.94 281 CYS A CA 1
ATOM 2246 C C . CYS A 1 281 ? -0.475 -9.568 1.651 1.00 91.94 281 CYS A C 1
ATOM 2248 O O . CYS A 1 281 ? 0.555 -8.939 1.372 1.00 91.94 281 CYS A O 1
ATOM 2250 N N . ARG A 1 282 ? -0.785 -10.736 1.076 1.00 91.12 282 ARG A N 1
ATOM 2251 C CA . ARG A 1 282 ? -0.033 -11.336 -0.042 1.00 91.12 282 ARG A CA 1
ATOM 2252 C C . ARG A 1 282 ? -0.674 -11.068 -1.402 1.00 91.12 282 ARG A C 1
ATOM 2254 O O . ARG A 1 282 ? -0.022 -11.264 -2.426 1.00 91.12 282 ARG A O 1
ATOM 2261 N N . TYR A 1 283 ? -1.934 -10.647 -1.411 1.00 93.19 283 TYR A N 1
ATOM 2262 C CA . TYR A 1 283 ? -2.670 -10.343 -2.630 1.00 93.19 283 TYR A CA 1
ATOM 2263 C C . TYR A 1 283 ? -2.352 -8.919 -3.084 1.00 93.19 283 TYR A C 1
ATOM 2265 O O . TYR A 1 283 ? -1.995 -8.063 -2.275 1.00 93.19 283 TYR A O 1
ATOM 2273 N N . ARG A 1 284 ? -2.452 -8.680 -4.393 1.00 90.06 284 ARG A N 1
ATOM 2274 C CA . ARG A 1 284 ? -2.123 -7.384 -4.994 1.00 90.06 284 ARG A CA 1
ATOM 2275 C C . ARG A 1 284 ? -3.361 -6.528 -5.206 1.00 90.06 284 ARG A C 1
ATOM 2277 O O . ARG A 1 284 ? -4.409 -7.053 -5.587 1.00 90.06 284 ARG A O 1
ATOM 2284 N N . GLY A 1 285 ? -3.195 -5.217 -5.055 1.00 90.94 285 GLY A N 1
ATOM 2285 C CA . GLY A 1 285 ? -4.239 -4.229 -5.301 1.00 90.94 285 GLY A CA 1
ATOM 2286 C C . GLY A 1 285 ? -5.358 -4.236 -4.261 1.00 90.94 285 GLY A C 1
ATOM 2287 O O . GLY A 1 285 ? -5.451 -5.117 -3.404 1.00 90.94 285 GLY A O 1
ATOM 2288 N N . ASP A 1 286 ? -6.239 -3.242 -4.358 1.00 90.94 286 ASP A N 1
ATOM 2289 C CA . ASP A 1 286 ? -7.261 -2.986 -3.338 1.00 90.94 286 ASP A CA 1
ATOM 2290 C C . ASP A 1 286 ? -8.295 -4.122 -3.253 1.00 90.94 286 ASP A C 1
ATOM 2292 O O . ASP A 1 286 ? -8.606 -4.591 -2.159 1.00 90.94 286 ASP A O 1
ATOM 2296 N N . ALA A 1 287 ? -8.724 -4.675 -4.393 1.00 93.50 287 ALA A N 1
ATOM 2297 C CA . ALA A 1 287 ? -9.579 -5.868 -4.428 1.00 93.50 287 ALA A CA 1
ATOM 2298 C C . ALA A 1 287 ? -8.882 -7.109 -3.832 1.00 93.50 287 ALA A C 1
ATOM 2300 O O . ALA A 1 287 ? -9.511 -7.974 -3.224 1.00 93.50 287 ALA A O 1
ATOM 2301 N N . GLY A 1 288 ? -7.559 -7.217 -3.991 1.00 94.38 288 GLY A N 1
ATOM 2302 C CA . GLY A 1 288 ? -6.763 -8.248 -3.329 1.00 94.38 288 GLY A CA 1
ATOM 2303 C C . GLY A 1 288 ? -6.753 -8.079 -1.811 1.00 94.38 288 GLY A C 1
ATOM 2304 O O . GLY A 1 288 ? -6.947 -9.054 -1.090 1.00 94.38 288 GLY A O 1
ATOM 2305 N N . MET A 1 289 ? -6.586 -6.844 -1.331 1.00 94.06 289 MET A N 1
ATOM 2306 C CA . MET A 1 289 ? -6.625 -6.506 0.093 1.00 94.06 289 MET A CA 1
ATOM 2307 C C . MET A 1 289 ? -7.988 -6.816 0.721 1.00 94.06 289 MET A C 1
ATOM 2309 O O . MET A 1 289 ? -8.035 -7.440 1.778 1.00 94.06 289 MET A O 1
ATOM 2313 N N . GLN A 1 290 ? -9.084 -6.428 0.064 1.00 95.25 290 GLN A N 1
ATOM 2314 C CA . GLN A 1 290 ? -10.444 -6.719 0.529 1.00 95.25 290 GLN A CA 1
ATOM 2315 C C . GLN A 1 290 ? -10.686 -8.223 0.674 1.00 95.25 290 GLN A C 1
ATOM 2317 O O . GLN A 1 290 ? -11.144 -8.666 1.727 1.00 95.25 290 GLN A O 1
ATOM 2322 N N . ARG A 1 291 ? -10.303 -9.012 -0.340 1.00 96.50 291 ARG A N 1
ATOM 2323 C CA . ARG A 1 291 ? -10.398 -10.479 -0.293 1.00 96.50 291 ARG A CA 1
ATOM 2324 C C . ARG A 1 291 ? -9.543 -11.084 0.818 1.00 96.50 291 ARG A C 1
ATOM 2326 O O . ARG A 1 291 ? -10.033 -11.925 1.561 1.00 96.50 291 ARG A O 1
ATOM 2333 N N . TRP A 1 292 ? -8.289 -10.646 0.960 1.00 96.62 292 TRP A N 1
ATOM 2334 C CA . TRP A 1 292 ? -7.374 -11.161 1.987 1.00 96.62 292 TRP A CA 1
ATOM 2335 C C . TRP A 1 292 ? -7.913 -10.939 3.402 1.00 96.62 292 TRP A C 1
ATOM 2337 O O . TRP A 1 292 ? -7.888 -11.847 4.227 1.00 96.62 292 TRP A O 1
ATOM 2347 N N . VAL A 1 293 ? -8.411 -9.731 3.676 1.00 96.62 293 VAL A N 1
ATOM 2348 C CA . VAL A 1 293 ? -9.000 -9.393 4.976 1.00 96.62 293 VAL A CA 1
ATOM 2349 C C . VAL A 1 293 ? -10.273 -10.200 5.211 1.00 96.62 293 VAL A C 1
ATOM 2351 O O . VAL A 1 293 ? -10.400 -10.794 6.275 1.00 96.62 293 VAL A O 1
ATOM 2354 N N . GLY A 1 294 ? -11.166 -10.270 4.220 1.00 96.88 294 GLY A N 1
ATOM 2355 C CA . GLY A 1 294 ? -12.430 -10.998 4.330 1.00 96.88 294 GLY A CA 1
ATOM 2356 C C . GLY A 1 294 ? -12.255 -12.472 4.654 1.00 96.88 294 GLY A C 1
ATOM 2357 O O . GLY A 1 294 ? -12.823 -12.950 5.630 1.00 96.88 294 GLY A O 1
ATOM 2358 N N . LEU A 1 295 ? -11.395 -13.170 3.907 1.00 97.19 295 LEU A N 1
ATOM 2359 C CA . LEU A 1 295 ? -11.074 -14.574 4.181 1.00 97.19 295 LEU A CA 1
ATOM 2360 C C . LEU A 1 295 ? -10.525 -14.767 5.598 1.00 97.19 295 LEU A C 1
ATOM 2362 O O . LEU A 1 295 ? -10.861 -15.740 6.266 1.00 97.19 295 LEU A O 1
ATOM 2366 N N . GLY A 1 296 ? -9.720 -13.817 6.076 1.00 97.00 296 GLY A N 1
ATOM 2367 C CA . GLY A 1 296 ? -9.194 -13.846 7.431 1.00 97.00 296 GLY A CA 1
ATOM 2368 C C . GLY A 1 296 ? -10.247 -13.648 8.524 1.00 97.00 296 GLY A C 1
ATOM 2369 O O . GLY A 1 296 ? -10.121 -14.279 9.570 1.00 97.00 296 GLY A O 1
ATOM 2370 N N . VAL A 1 297 ? -11.277 -12.813 8.313 1.00 96.94 297 VAL A N 1
ATOM 2371 C CA . VAL A 1 297 ? -12.375 -12.703 9.296 1.00 96.94 297 VAL A CA 1
ATOM 2372 C C . VAL A 1 297 ? -13.334 -13.887 9.209 1.00 96.94 297 VAL A C 1
ATOM 2374 O O . VAL A 1 297 ? -13.771 -14.364 10.248 1.00 96.94 297 VAL A O 1
ATOM 2377 N N . ILE A 1 298 ? -13.604 -14.421 8.012 1.00 97.00 298 ILE A N 1
ATOM 2378 C CA . ILE A 1 298 ? -14.430 -15.629 7.840 1.00 97.00 298 ILE A CA 1
ATOM 2379 C C . ILE A 1 298 ? -13.794 -16.809 8.577 1.00 97.00 298 ILE A C 1
ATOM 2381 O O . ILE A 1 298 ? -14.446 -17.441 9.403 1.00 97.00 298 ILE A O 1
ATOM 2385 N N . ALA A 1 299 ? -12.505 -17.068 8.328 1.00 96.88 299 ALA A N 1
ATOM 2386 C CA . ALA A 1 299 ? -11.770 -18.134 9.003 1.00 96.88 299 ALA A CA 1
ATOM 2387 C C . ALA A 1 299 ? -11.787 -17.966 10.526 1.00 96.88 299 ALA A C 1
ATOM 2389 O O . ALA A 1 299 ? -11.818 -18.945 11.269 1.00 96.88 299 ALA A O 1
ATOM 2390 N N . ASP A 1 300 ? -11.772 -16.723 11.002 1.00 96.06 300 ASP A N 1
ATOM 2391 C CA . ASP A 1 300 ? -11.848 -16.463 12.422 1.00 96.06 300 ASP A CA 1
ATOM 2392 C C . ASP A 1 300 ? -13.219 -16.730 13.033 1.00 96.06 300 ASP A C 1
ATOM 2394 O O . ASP A 1 300 ? -13.310 -17.415 14.052 1.00 96.06 300 ASP A O 1
ATOM 2398 N N . ASN A 1 301 ? -14.267 -16.217 12.395 1.00 96.50 301 ASN A N 1
ATOM 2399 C CA . ASN A 1 301 ? -15.635 -16.428 12.836 1.00 96.50 301 ASN A CA 1
ATOM 2400 C C . ASN A 1 301 ? -15.959 -17.919 12.889 1.00 96.50 301 ASN A C 1
ATOM 2402 O O . ASN A 1 301 ? -16.503 -18.365 13.889 1.00 96.50 301 ASN A O 1
ATOM 2406 N N . LEU A 1 302 ? -15.560 -18.702 11.881 1.00 96.62 302 LEU A N 1
ATOM 2407 C CA . LEU A 1 302 ? -15.777 -20.153 11.868 1.00 96.62 302 LEU A CA 1
ATOM 2408 C C . LEU A 1 302 ? -15.174 -20.846 13.100 1.00 96.62 302 LEU A C 1
ATOM 2410 O O . LEU A 1 302 ? -15.820 -21.696 13.707 1.00 96.62 302 LEU A O 1
ATOM 2414 N N . ILE A 1 303 ? -13.966 -20.450 13.516 1.00 95.06 303 ILE A N 1
ATOM 2415 C CA . ILE A 1 303 ? -13.327 -21.001 14.720 1.00 95.06 303 ILE A CA 1
ATOM 2416 C C . ILE A 1 303 ? -14.098 -20.608 15.985 1.00 95.06 303 ILE A C 1
ATOM 2418 O O . ILE A 1 303 ? -14.265 -21.439 16.877 1.00 95.06 303 ILE A O 1
ATOM 2422 N N . ASN A 1 304 ? -14.532 -19.351 16.097 1.00 94.00 304 ASN A N 1
ATOM 2423 C CA . ASN A 1 304 ? -15.226 -18.874 17.296 1.00 94.00 304 ASN A CA 1
ATOM 2424 C C . ASN A 1 304 ? -16.641 -19.464 17.398 1.00 94.00 304 ASN A C 1
ATOM 2426 O O . ASN A 1 304 ? -17.037 -19.866 18.487 1.00 94.00 304 ASN A O 1
ATOM 2430 N N . ILE A 1 305 ? -17.347 -19.612 16.272 1.00 95.12 305 ILE A N 1
ATOM 2431 C CA . ILE A 1 305 ? -18.632 -20.319 16.193 1.00 95.12 305 ILE A CA 1
ATOM 2432 C C . ILE A 1 305 ? -18.449 -21.772 16.631 1.00 95.12 305 ILE A C 1
ATOM 2434 O O . ILE A 1 305 ? -19.135 -22.215 17.543 1.00 95.12 305 ILE A O 1
ATOM 2438 N N . GLY A 1 306 ? -17.483 -22.496 16.053 1.00 95.19 306 GLY A N 1
ATOM 2439 C CA . GLY A 1 306 ? -17.244 -23.897 16.409 1.00 95.19 306 GLY A CA 1
ATOM 2440 C C . GLY A 1 306 ? -16.902 -24.089 17.889 1.00 95.19 306 GLY A C 1
ATOM 2441 O O . GLY A 1 306 ? -17.398 -25.012 18.522 1.00 95.19 306 GLY A O 1
ATOM 2442 N N . ARG A 1 307 ? -16.108 -23.184 18.476 1.00 92.88 307 ARG A N 1
ATOM 2443 C CA . ARG A 1 307 ? -15.809 -23.199 19.919 1.00 92.88 307 ARG A CA 1
ATOM 2444 C C . ARG A 1 307 ? -17.035 -22.941 20.784 1.00 92.88 307 ARG A C 1
ATOM 2446 O O . ARG A 1 307 ? -17.152 -23.549 21.839 1.00 92.88 307 ARG A O 1
ATOM 2453 N N . PHE A 1 308 ? -17.895 -22.018 20.364 1.00 92.75 308 PHE A N 1
ATOM 2454 C CA . PHE A 1 308 ? -19.119 -21.703 21.088 1.00 92.75 308 PHE A CA 1
ATOM 2455 C C . PHE A 1 308 ? -20.098 -22.881 21.056 1.00 92.75 308 PHE A C 1
ATOM 2457 O O . PHE A 1 308 ? -20.606 -23.260 22.103 1.00 92.75 308 PHE A O 1
ATOM 2464 N N . LEU A 1 309 ? -20.300 -23.495 19.886 1.00 93.69 309 LEU A N 1
ATOM 2465 C CA . LEU A 1 309 ? -21.152 -24.678 19.740 1.00 93.69 309 LEU A CA 1
ATOM 2466 C C . LEU A 1 309 ? -20.619 -25.858 20.561 1.00 93.69 309 LEU A C 1
ATOM 2468 O O . LEU A 1 309 ? -21.343 -26.387 21.391 1.00 93.69 309 LEU A O 1
ATOM 2472 N N . ALA A 1 310 ? -19.328 -26.181 20.443 1.00 93.06 310 ALA A N 1
ATOM 2473 C CA . ALA A 1 310 ? -18.731 -27.295 21.182 1.00 93.06 310 ALA A CA 1
ATOM 2474 C C . ALA A 1 310 ? -18.802 -27.132 22.711 1.00 93.06 310 ALA A C 1
ATOM 2476 O O . ALA A 1 310 ? -18.900 -28.124 23.419 1.00 93.06 310 ALA A O 1
ATOM 2477 N N . ALA A 1 311 ? -18.740 -25.899 23.225 1.00 90.38 311 ALA A N 1
ATOM 2478 C CA . ALA A 1 311 ? -18.894 -25.638 24.656 1.00 90.38 311 ALA A CA 1
ATOM 2479 C C . ALA A 1 311 ? -20.348 -25.789 25.136 1.00 90.38 311 ALA A C 1
ATOM 2481 O O . ALA A 1 311 ? -20.567 -26.090 26.307 1.00 90.38 311 ALA A O 1
ATOM 2482 N N . ASN A 1 312 ? -21.320 -25.574 24.245 1.00 81.00 312 ASN A N 1
ATOM 2483 C CA . ASN A 1 312 ? -22.744 -25.688 24.548 1.00 81.00 312 ASN A CA 1
ATOM 2484 C C . ASN A 1 312 ? -23.300 -27.100 24.302 1.00 81.00 312 ASN A C 1
ATOM 2486 O O . ASN A 1 312 ? -24.297 -27.440 24.918 1.00 81.00 312 ASN A O 1
ATOM 2490 N N . ASP A 1 313 ? -22.661 -27.918 23.458 1.00 75.38 313 ASP A N 1
ATOM 2491 C CA . ASP A 1 313 ? -23.039 -29.325 23.227 1.00 75.38 313 ASP A CA 1
ATOM 2492 C C . ASP A 1 313 ? -22.566 -30.266 24.356 1.00 75.38 313 ASP A C 1
ATOM 2494 O O . ASP A 1 313 ? -22.971 -31.423 24.425 1.00 75.38 313 ASP A O 1
ATOM 2498 N N . THR A 1 314 ? -21.681 -29.794 25.240 1.00 58.44 314 THR A N 1
ATOM 2499 C CA . THR A 1 314 ? -21.170 -30.548 26.401 1.00 58.44 314 THR A CA 1
ATOM 2500 C C . THR A 1 314 ? -21.932 -30.285 27.707 1.00 58.44 314 THR A C 1
ATOM 2502 O O . THR A 1 314 ? -21.418 -30.614 28.778 1.00 58.44 314 THR A O 1
ATOM 2505 N N . GLY A 1 315 ? -23.115 -29.667 27.642 1.00 48.72 315 GLY A N 1
ATOM 2506 C CA . GLY A 1 315 ? -24.021 -29.445 28.778 1.00 48.72 315 GLY A CA 1
ATOM 2507 C C . GLY A 1 315 ? -25.382 -30.070 28.527 1.00 48.72 315 GLY A C 1
ATOM 2508 O O . GLY A 1 315 ? -25.991 -30.511 29.525 1.00 48.72 315 GLY A O 1
#

Foldseek 3Di:
DPFFDLLVQLLVLLVLLLVLVVLLCVQQPCFDDDRDRCNVVSVVLSVQLVVLVPDDDDCSLVSNLVSLVSNLVSSVVSLVSSVRSLVCLVVVSRDGDDPVSNVVNVVSSVSSVLSSVLSVLSSVVCCCVRVVVDPPDPQDARHSQASLKDWDQDPDPVDRTDIHWDKDFDADPLRATPDMDTDSDDDQLLVVQLVVQVSVCVRPVAGALEDADELSNDDPVSVVVSVVSPRNYYQYQPPPDPDPVSVVVCPDPRNVVSHVVVVVVVVSVVCLCPVLVLVDQPAGDPVSNVVSSVVSSVVVNVVSVVVVVVVVVVD

Sequence (315 aa):
IHYPTDSGLLGDGARVLTRTMKKITELTGRAGTKLRNRMRTIGHRVMEIARTSRSKGPQVQERLKQGYRKLLTTTRKVVNQAKRFRKEIASGVKRAKDHEQKLVLQGLRKDLETMLPRVRQVIRQSRARVLGGDVHVAGKLVSIFEPSTEVIRKGKASKPTEFGKMVKIQEAENQIITHYQVFAKRPNDADLLVPAVQKHEEQFGRVPQLVAGDAGFYSASNEAELSEMGVKQISVPNRSTKSPERRRHQKKRSFRRGQKWRTGVEGRISVLKRRHGLNRCRYRGDAGMQRWVGLGVIADNLINIGRFLAANDTG

pLDDT: mean 92.28, std 7.58, range [46.91, 98.69]

Mean predicted aligned error: 5.94 Å

Secondary structure (DSSP, 8-state):
-----HHHHHHHHHHHHHHHHHHHHHHHTT-SSPP---HHHHHHHHHHHHHHTT--STHHHHHHHHHHHHHHHHHHHHHHHHHHHHHHHHTTSS--SSHHHHHHHHHHHHHHHHHHHHHHHHHHHHIIIIIS--TT-TT--S-SS-TTPEEEE-S-TT--EEEE--EEEEE-GGG-EEEEEE-SSPPPGGGGHHHHHHHHHHHHSS--SEEE--GGG--HHHHHHHHHTT-SEEE---TT---HHHHHHHHSHHHHHHHHHHHHHHHHHHHHHHTS-TTS--S-HHHHHHHHHHHHHHHHHHHHHHHHHHHHTT-

Solvent-accessible surface area (backbone atoms only — not comparable to full-atom values): 17927 Å² total; per-residue (Å²): 134,73,90,67,42,64,53,54,53,50,45,51,39,44,50,51,51,52,51,47,52,50,55,50,38,72,61,30,48,83,45,68,82,77,88,76,89,54,61,69,64,42,52,51,35,38,51,49,40,56,55,50,72,73,56,83,64,85,67,41,61,57,54,43,43,53,36,49,55,56,41,51,55,54,43,49,54,49,54,54,50,49,53,48,54,46,48,30,43,74,71,57,54,38,48,45,91,51,72,68,51,40,53,52,50,51,50,47,42,50,50,49,66,61,44,51,60,47,44,50,48,49,54,51,45,42,43,39,33,65,76,64,64,43,88,75,57,80,88,61,71,61,32,84,85,42,66,79,46,37,82,42,76,39,100,42,91,91,56,48,64,48,78,42,71,54,69,52,77,39,73,54,78,79,73,31,64,81,47,72,47,71,45,87,63,82,72,64,58,41,74,46,49,60,63,48,47,54,54,42,21,75,74,68,80,44,64,55,61,64,48,51,53,56,50,63,40,48,48,75,66,51,57,51,51,41,46,74,68,60,36,77,36,78,19,52,46,69,88,84,66,82,51,67,64,58,54,55,53,61,66,33,70,67,32,46,50,33,48,57,56,41,54,51,53,57,53,50,55,49,45,39,28,70,77,48,42,68,74,58,76,86,53,69,56,70,74,27,44,48,51,52,51,49,55,29,51,52,59,46,33,54,54,37,51,52,53,53,49,59,63,61,76,76,112

Radius of gyration: 26.23 Å; Cα contacts (8 Å, |Δi|>4): 364; chains: 1; bounding box: 62×51×71 Å

Nearest PDB structures (foldseek):
  8tn1-assembly1_B  TM=6.214E-01  e=1.682E+00  synthetic construct
  8tn6-assembly1_C  TM=6.108E-01  e=1.768E+00  synthetic construct
  6z0c-assembly4_D  TM=3.398E-01  e=8.364E-01  Escherichia coli